Protein AF-0000000066415581 (afdb_homodimer)

Secondary structure (DSSP, 8-state):
----------S---------HHHHHHHHHHHHHHHHHHHHHHHHHS-SEEEHHHHHHHHHHHHHHS-SS--STHHHHHHHHHHGGGHHHHHHHHHHHHHH-TTEEEEGGGTEEEE-----GGG-/----------S---------HHHHHHHHHHHHHHHHHHHHHHHHHS-SEEEHHHHHHHHHHHHHHS-S---SHHHHHHHHHHHGGGHHHHHHHHHHHHHH-TTEEEEGGGTEEEE-----TT--

Foldseek 3Di:
DDDDDPVVDDDPPPPPPPCDPVNVVVVVVVLLVVLLVLQVVLCVLDPQKDFLLSSQLQSLQCVVVVDNPSDDDPSSVVSCVVCVVCVVVVCVSCVVVQVPDPQKDQPPVVRMIGGHPPPPVPPD/DDPCPVPVDDDPPPPPPPCDPVNVVVVVVVLLVVLLVLQVVLCVLDPQKDFLLSSQLQSLLCVVVVDNCSPDDPSSVVSCVVCVVCVVVVCVSCVVVQVPDPQKDQPPVVRMIGGHPPPPVPPD

Nearest PDB structures (foldseek):
  6y79-assembly1_P  TM=2.891E-01  e=3.198E+00  Yarrowia lipolytica
  5xjn-assembly1_A  TM=4.020E-01  e=8.850E+00  Corynebacterium glutamicum ATCC 13032
  6y79-assembly1_P  TM=2.725E-01  e=2.887E+00  Yarrowia lipolytica

InterPro domains:
  IPR015222 Phosphatidate cytidylyltransferase, mitochondrial [PF09139] (2-114)
  IPR015222 Phosphatidate cytidylyltransferase, mitochondrial [PTHR13619] (2-118)

Solvent-accessible surface area (backbone atoms only — not comparable to full-atom values): 14750 Å² total; per-residue (Å²): 142,84,89,79,78,76,69,86,81,76,79,85,62,74,75,72,72,78,64,48,73,65,55,49,52,54,45,52,51,33,49,52,49,28,55,51,33,39,51,53,38,33,55,69,72,44,69,59,62,48,40,53,66,56,47,49,38,42,39,48,35,40,64,72,55,65,31,89,64,68,59,79,69,66,60,50,53,54,37,48,65,55,36,66,86,34,48,69,59,51,44,67,66,41,45,67,56,44,71,67,33,88,58,40,48,62,42,71,94,74,42,35,36,33,52,60,70,82,70,70,66,71,85,110,141,79,79,81,75,74,67,87,78,73,82,82,64,75,76,72,74,80,64,48,72,65,55,48,51,53,44,52,52,34,48,52,50,31,54,50,33,39,52,54,38,32,54,69,73,44,70,59,63,49,40,52,64,56,48,49,40,41,38,46,35,40,64,72,55,66,30,90,67,74,69,65,73,67,58,54,54,53,37,48,65,56,35,67,85,35,48,69,59,52,44,68,64,42,45,68,57,44,70,66,32,88,57,41,49,62,42,72,95,75,43,35,36,33,53,59,72,82,69,70,67,70,84,111

Organism: Mus musculus (NCBI:txid10090)

Radius of gyration: 22.93 Å; Cα contacts (8 Å, |Δi|>4): 217; chains: 2; bounding box: 101×70×48 Å

Structure (mmCIF, N/CA/C/O backbone):
data_AF-0000000066415581-model_v1
#
loop_
_entity.id
_entity.type
_entity.pdbx_description
1 polymer 'Phosphatidate cytidylyltransferase, mitochondrial'
#
loop_
_atom_site.group_PDB
_atom_site.id
_atom_site.type_symbol
_atom_site.label_atom_id
_atom_site.label_alt_id
_atom_site.label_comp_id
_atom_site.label_asym_id
_atom_site.label_entity_id
_atom_site.label_seq_id
_atom_site.pdbx_PDB_ins_code
_atom_site.Cartn_x
_atom_site.Cartn_y
_atom_site.Cartn_z
_atom_site.occupancy
_atom_site.B_iso_or_equiv
_atom_site.auth_seq_id
_atom_site.auth_comp_id
_atom_site.auth_asym_id
_atom_site.auth_atom_id
_atom_site.pdbx_PDB_model_num
ATOM 1 N N . MET A 1 1 ? 47.281 31.484 -20.703 1 23.97 1 MET A N 1
ATOM 2 C CA . MET A 1 1 ? 45.906 31.672 -20.219 1 23.97 1 MET A CA 1
ATOM 3 C C . MET A 1 1 ? 45.25 30.328 -19.969 1 23.97 1 MET A C 1
ATOM 5 O O . MET A 1 1 ? 45.594 29.328 -20.609 1 23.97 1 MET A O 1
ATOM 9 N N . ASN A 1 2 ? 44.406 30.219 -18.75 1 25.81 2 ASN A N 1
ATOM 10 C CA . ASN A 1 2 ? 43.625 29.422 -17.781 1 25.81 2 ASN A CA 1
ATOM 11 C C . ASN A 1 2 ? 42.469 28.703 -18.453 1 25.81 2 ASN A C 1
ATOM 13 O O . ASN A 1 2 ? 41.688 29.312 -19.188 1 25.81 2 ASN A O 1
ATOM 17 N N . TRP A 1 3 ? 42.375 27.406 -18.234 1 25.22 3 TRP A N 1
ATOM 18 C CA . TRP A 1 3 ? 41.594 26.297 -18.75 1 25.22 3 TRP A CA 1
ATOM 19 C C . TRP A 1 3 ? 40.094 26.547 -18.547 1 25.22 3 TRP A C 1
ATOM 21 O O . TRP A 1 3 ? 39.688 27.641 -18.156 1 25.22 3 TRP A O 1
ATOM 31 N N . ASN A 1 4 ? 39.219 25.531 -17.828 1 26.86 4 ASN A N 1
ATOM 32 C CA . ASN A 1 4 ? 38.219 24.469 -17.797 1 26.86 4 ASN A CA 1
ATOM 33 C C . ASN A 1 4 ? 36.938 24.906 -17.078 1 26.86 4 ASN A C 1
ATOM 35 O O . ASN A 1 4 ? 35.969 24.141 -17.016 1 26.86 4 ASN A O 1
ATOM 39 N N . ASN A 1 5 ? 36.938 25.641 -15.945 1 30.58 5 ASN A N 1
ATOM 40 C CA . ASN A 1 5 ? 35.969 25.359 -14.883 1 30.58 5 ASN A CA 1
ATOM 41 C C . ASN A 1 5 ? 34.562 25.812 -15.25 1 30.58 5 ASN A C 1
ATOM 43 O O . ASN A 1 5 ? 34.25 27 -15.164 1 30.58 5 ASN A O 1
ATOM 47 N N . LEU A 1 6 ? 34.094 25.578 -16.344 1 30.19 6 LEU A N 1
ATOM 48 C CA . LEU A 1 6 ? 32.812 26.188 -16.625 1 30.19 6 LEU A CA 1
ATOM 49 C C . LEU A 1 6 ? 31.781 25.828 -15.562 1 30.19 6 LEU A C 1
ATOM 51 O O . LEU A 1 6 ? 31.344 24.672 -15.477 1 30.19 6 LEU A O 1
ATOM 55 N N . TYR A 1 7 ? 31.922 26.359 -14.32 1 31.05 7 TYR A N 1
ATOM 56 C CA . TYR A 1 7 ? 31 26.281 -13.195 1 31.05 7 TYR A CA 1
ATOM 57 C C . TYR A 1 7 ? 29.609 26.734 -13.594 1 31.05 7 TYR A C 1
ATOM 59 O O . TYR A 1 7 ? 29.406 27.875 -13.992 1 31.05 7 TYR A O 1
ATOM 67 N N . ILE A 1 8 ? 28.922 26.141 -14.484 1 31.7 8 ILE A N 1
ATOM 68 C CA . ILE A 1 8 ? 27.562 26.594 -14.781 1 31.7 8 ILE A CA 1
ATOM 69 C C . ILE A 1 8 ? 26.797 26.859 -13.484 1 31.7 8 ILE A C 1
ATOM 71 O O . ILE A 1 8 ? 26.672 25.953 -12.641 1 31.7 8 ILE A O 1
ATOM 75 N N . ALA A 1 9 ? 26.609 28.031 -12.914 1 28.75 9 ALA A N 1
ATOM 76 C CA . ALA A 1 9 ? 26.172 28.844 -11.781 1 28.75 9 ALA A CA 1
ATOM 77 C C . ALA A 1 9 ? 24.828 28.391 -11.25 1 28.75 9 ALA A C 1
ATOM 79 O O . ALA A 1 9 ? 24.719 27.859 -10.141 1 28.75 9 ALA A O 1
ATOM 80 N N . GLY A 1 10 ? 23.609 29.391 -11.148 1 28.83 10 GLY A N 1
ATOM 81 C CA . GLY A 1 10 ? 23 30.219 -10.117 1 28.83 10 GLY A CA 1
ATOM 82 C C . GLY A 1 10 ? 21.688 29.656 -9.609 1 28.83 10 GLY A C 1
ATOM 83 O O . GLY A 1 10 ? 21 30.312 -8.828 1 28.83 10 GLY A O 1
ATOM 84 N N . ARG A 1 11 ? 20.797 29.125 -10.492 1 32.5 11 ARG A N 1
ATOM 85 C CA . ARG A 1 11 ? 19.438 29.156 -9.977 1 32.5 11 ARG A CA 1
ATOM 86 C C . ARG A 1 11 ? 19.328 28.391 -8.664 1 32.5 11 ARG A C 1
ATOM 88 O O . ARG A 1 11 ? 20.109 27.469 -8.406 1 32.5 11 ARG A O 1
ATOM 95 N N . LEU A 1 12 ? 18.75 29.047 -7.453 1 33.56 12 LEU A N 1
ATOM 96 C CA . LEU A 1 12 ? 18.484 28.641 -6.078 1 33.56 12 LEU A CA 1
ATOM 97 C C . LEU A 1 12 ? 17.938 27.219 -6.027 1 33.56 12 LEU A C 1
ATOM 99 O O . LEU A 1 12 ? 16.844 26.953 -6.504 1 33.56 12 LEU A O 1
ATOM 103 N N . GLN A 1 13 ? 18.562 26.219 -6.441 1 35.56 13 GLN A N 1
ATOM 104 C CA . GLN A 1 13 ? 18.297 24.781 -6.398 1 35.56 13 GLN A CA 1
ATOM 105 C C . GLN A 1 13 ? 17.812 24.344 -5.016 1 35.56 13 GLN A C 1
ATOM 107 O O . GLN A 1 13 ? 18.312 24.828 -3.998 1 35.56 13 GLN A O 1
ATOM 112 N N . LYS A 1 14 ? 16.516 24.297 -4.801 1 39.75 14 LYS A N 1
ATOM 113 C CA . LYS A 1 14 ? 16.078 23.766 -3.514 1 39.75 14 LYS A CA 1
ATOM 114 C C . LYS A 1 14 ? 17.078 22.781 -2.943 1 39.75 14 LYS A C 1
ATOM 116 O O . LYS A 1 14 ? 17.656 21.969 -3.682 1 39.75 14 LYS A O 1
ATOM 121 N N . PRO A 1 15 ? 17.844 23.062 -1.855 1 37.56 15 PRO A N 1
ATOM 122 C CA . PRO A 1 15 ? 18.797 22.141 -1.231 1 37.56 15 PRO A CA 1
ATOM 123 C C . PRO A 1 15 ? 18.312 20.688 -1.257 1 37.56 15 PRO A C 1
ATOM 125 O O . PRO A 1 15 ? 17.141 20.422 -0.988 1 37.56 15 PRO A O 1
ATOM 128 N N . VAL A 1 16 ? 18.734 19.922 -2.197 1 38.94 16 VAL A N 1
ATOM 129 C CA . VAL A 1 16 ? 18.516 18.484 -2.057 1 38.94 16 VAL A CA 1
ATOM 130 C C . VAL A 1 16 ? 18.797 18.062 -0.616 1 38.94 16 VAL A C 1
ATOM 132 O O . VAL A 1 16 ? 19.859 18.359 -0.066 1 38.94 16 VAL A O 1
ATOM 135 N N . LYS A 1 17 ? 17.844 18.141 0.267 1 43.03 17 LYS A N 1
ATOM 136 C CA . LYS A 1 17 ? 18.078 17.609 1.61 1 43.03 17 LYS A CA 1
ATOM 137 C C . LYS A 1 17 ? 19.109 16.484 1.588 1 43.03 17 LYS A C 1
ATOM 139 O O . LYS A 1 17 ? 18.938 15.5 0.867 1 43.03 17 LYS A O 1
ATOM 144 N N . ILE A 1 18 ? 20.344 16.703 1.763 1 43.5 18 ILE A N 1
ATOM 145 C CA . ILE A 1 18 ? 21.328 15.68 2.074 1 43.5 18 ILE A CA 1
ATOM 146 C C . ILE A 1 18 ? 20.734 14.664 3.047 1 43.5 18 ILE A C 1
ATOM 148 O O . ILE A 1 18 ? 20.547 14.961 4.227 1 43.5 18 ILE A O 1
ATOM 152 N N . VAL A 1 19 ? 19.734 14.023 2.482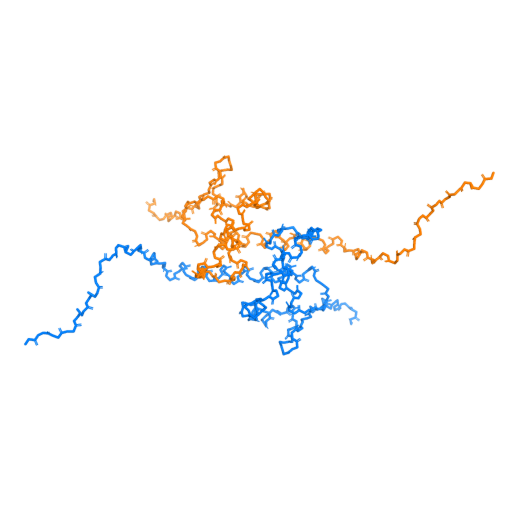 1 53.22 19 VAL A N 1
ATOM 153 C CA . VAL A 1 19 ? 19.234 12.953 3.34 1 53.22 19 VAL A CA 1
ATOM 154 C C . VAL A 1 19 ? 20.422 12.094 3.812 1 53.22 19 VAL A C 1
ATOM 156 O O . VAL A 1 19 ? 21.219 11.633 3.002 1 53.22 19 VAL A O 1
ATOM 159 N N . SER A 1 20 ? 20.781 12.195 5.047 1 64.12 20 SER A N 1
ATOM 160 C CA . SER A 1 20 ? 21.812 11.375 5.66 1 64.12 20 SER A CA 1
ATOM 161 C C . SER A 1 20 ? 21.688 9.914 5.242 1 64.12 20 SER A C 1
ATOM 163 O O . SER A 1 20 ? 20.609 9.469 4.852 1 64.12 20 SER A O 1
ATOM 165 N N . MET A 1 21 ? 22.797 9.328 4.98 1 62.47 21 MET A N 1
ATOM 166 C CA . MET A 1 21 ? 22.891 7.906 4.66 1 62.47 21 MET A CA 1
ATOM 167 C C . MET A 1 21 ? 21.906 7.094 5.5 1 62.47 21 MET A C 1
ATOM 169 O O . MET A 1 21 ? 21.281 6.16 5 1 62.47 21 MET A O 1
ATOM 173 N N . ASN A 1 22 ? 21.766 7.461 6.738 1 69.12 22 ASN A N 1
ATOM 174 C CA . ASN A 1 22 ? 20.875 6.727 7.637 1 69.12 22 ASN A CA 1
ATOM 175 C C . ASN A 1 22 ? 19.406 6.914 7.258 1 69.12 22 ASN A C 1
ATOM 177 O O . ASN A 1 22 ? 18.625 5.969 7.301 1 69.12 22 ASN A O 1
ATOM 181 N N . GLU A 1 23 ? 19.156 8.094 6.898 1 72.75 23 GLU A N 1
ATOM 182 C CA . GLU A 1 23 ? 17.781 8.375 6.496 1 72.75 23 GLU A CA 1
ATOM 183 C C . GLU A 1 23 ? 17.406 7.613 5.227 1 72.75 23 GLU A C 1
ATOM 185 O O . GLU A 1 23 ? 16.281 7.125 5.094 1 72.75 23 GLU A O 1
ATOM 190 N N . ASN A 1 24 ? 18.422 7.438 4.516 1 83.75 24 ASN A N 1
ATOM 191 C CA . ASN A 1 24 ? 18.188 6.711 3.271 1 83.75 24 ASN A CA 1
ATOM 192 C C . ASN A 1 24 ? 17.984 5.219 3.523 1 83.75 24 ASN A C 1
ATOM 194 O O . ASN A 1 24 ? 17.125 4.594 2.9 1 83.75 24 ASN A O 1
ATOM 198 N N . MET A 1 25 ? 18.734 4.758 4.516 1 88.94 25 MET A N 1
ATOM 199 C CA . MET A 1 25 ? 18.594 3.336 4.816 1 88.94 25 MET A CA 1
ATOM 200 C C . MET A 1 25 ? 17.234 3.037 5.434 1 88.94 25 MET A C 1
ATOM 202 O O . MET A 1 25 ? 16.609 2.025 5.113 1 88.94 25 MET A O 1
ATOM 206 N N . ALA A 1 26 ? 16.781 3.912 6.305 1 89.88 26 ALA A N 1
ATOM 207 C CA . ALA A 1 26 ? 15.477 3.734 6.93 1 89.88 26 ALA A CA 1
ATOM 208 C C . ALA A 1 26 ? 14.359 3.793 5.891 1 89.88 26 ALA A C 1
ATOM 210 O O . ALA A 1 26 ? 13.406 3.018 5.957 1 89.88 26 ALA A O 1
ATOM 211 N N . LEU A 1 27 ? 14.547 4.656 4.992 1 90.94 27 LEU A N 1
ATOM 212 C CA . LEU A 1 27 ? 13.539 4.793 3.945 1 90.94 27 LEU A CA 1
ATOM 213 C C . LEU A 1 27 ? 13.508 3.555 3.059 1 90.94 27 LEU A C 1
ATOM 215 O O . LEU A 1 27 ? 12.438 3.049 2.727 1 90.94 27 LEU A O 1
ATOM 219 N N . ARG A 1 28 ? 14.656 3.074 2.674 1 91.12 28 ARG A N 1
ATOM 220 C CA . ARG A 1 28 ? 14.719 1.88 1.839 1 91.12 28 ARG A CA 1
ATOM 221 C C . ARG A 1 28 ? 14.094 0.684 2.545 1 91.12 28 ARG A C 1
ATOM 223 O O . ARG A 1 28 ? 13.367 -0.098 1.926 1 91.12 28 ARG A O 1
ATOM 230 N N . ALA A 1 29 ? 14.375 0.563 3.797 1 93.5 29 ALA A N 1
ATOM 231 C CA . ALA A 1 29 ? 13.797 -0.526 4.578 1 93.5 29 ALA A CA 1
ATOM 232 C C . ALA A 1 29 ?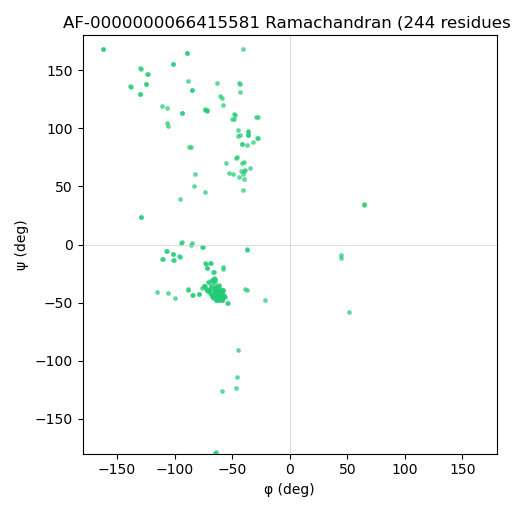 12.273 -0.397 4.656 1 93.5 29 ALA A C 1
ATOM 234 O O . ALA A 1 29 ? 11.555 -1.392 4.539 1 93.5 29 ALA A O 1
ATOM 235 N N . ALA A 1 30 ? 11.812 0.809 4.84 1 93.44 30 ALA A N 1
ATOM 236 C CA . ALA A 1 30 ? 10.375 1.048 4.922 1 93.44 30 ALA A CA 1
ATOM 237 C C . ALA A 1 30 ? 9.688 0.745 3.59 1 93.44 30 ALA A C 1
ATOM 239 O O . ALA A 1 30 ? 8.594 0.175 3.561 1 93.44 30 ALA A O 1
ATOM 240 N N . LEU A 1 31 ? 10.375 1.1 2.529 1 92.44 31 LEU A N 1
ATOM 241 C CA . LEU A 1 31 ? 9.844 0.817 1.201 1 92.44 31 LEU A CA 1
ATOM 242 C C . LEU A 1 31 ? 9.727 -0.687 0.971 1 92.44 31 LEU A C 1
ATOM 244 O O . LEU A 1 31 ? 8.688 -1.172 0.528 1 92.44 31 LEU A O 1
ATOM 248 N N . ASP A 1 32 ? 10.734 -1.401 1.269 1 92.94 32 ASP A N 1
ATOM 249 C CA . ASP A 1 32 ? 10.727 -2.854 1.127 1 92.94 32 ASP A CA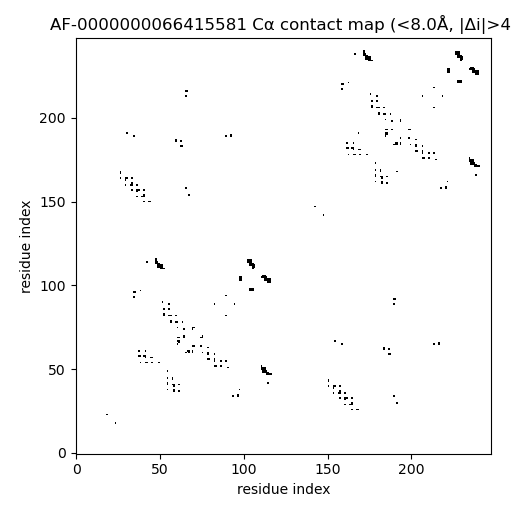 1
ATOM 250 C C . ASP A 1 32 ? 9.617 -3.482 1.97 1 92.94 32 ASP A C 1
ATOM 252 O O . ASP A 1 32 ? 8.859 -4.328 1.482 1 92.94 32 ASP A O 1
ATOM 256 N N . LYS A 1 33 ? 9.547 -3.049 3.199 1 95.12 33 LYS A N 1
ATOM 257 C CA . LYS A 1 33 ? 8.523 -3.561 4.105 1 95.12 33 LYS A CA 1
ATOM 258 C C . LYS A 1 33 ? 7.125 -3.279 3.568 1 95.12 33 LYS A C 1
ATOM 260 O O . LYS A 1 33 ? 6.234 -4.129 3.66 1 95.12 33 LYS A O 1
ATOM 265 N N . ASN A 1 34 ? 6.922 -2.109 3.062 1 93.56 34 ASN A N 1
ATOM 266 C CA . ASN A 1 34 ? 5.617 -1.74 2.518 1 93.56 34 ASN A CA 1
ATOM 267 C C . ASN A 1 34 ? 5.219 -2.648 1.357 1 93.56 34 ASN A C 1
ATOM 269 O O . ASN A 1 34 ? 4.09 -3.141 1.31 1 93.56 34 ASN A O 1
ATOM 273 N N . LEU A 1 35 ? 6.168 -2.881 0.459 1 94 35 LEU A N 1
ATOM 274 C CA . LEU A 1 35 ? 5.895 -3.752 -0.68 1 94 35 LEU A CA 1
ATOM 275 C C . LEU A 1 35 ? 5.582 -5.172 -0.218 1 94 35 LEU A C 1
ATOM 277 O O . LEU A 1 35 ? 4.656 -5.805 -0.729 1 94 35 LEU A O 1
ATOM 281 N N . ARG A 1 36 ? 6.32 -5.676 0.765 1 95.31 36 ARG A N 1
ATOM 282 C CA . ARG A 1 36 ? 6.09 -7.02 1.281 1 95.31 36 ARG A CA 1
ATOM 283 C C . ARG A 1 36 ? 4.727 -7.121 1.955 1 95.31 36 ARG A C 1
ATOM 285 O O . ARG A 1 36 ? 4.039 -8.141 1.831 1 95.31 36 ARG A O 1
ATOM 292 N N . SER A 1 37 ? 4.395 -6.066 2.672 1 94.94 37 SER A N 1
ATOM 293 C CA . SER A 1 37 ? 3.098 -6.062 3.344 1 94.94 37 SER A CA 1
ATOM 294 C C . SER A 1 37 ? 1.953 -6.098 2.338 1 94.94 37 SER A C 1
ATOM 296 O O . SER A 1 37 ? 0.962 -6.801 2.541 1 94.94 37 SER A O 1
ATOM 298 N N . ALA A 1 38 ? 2.066 -5.34 1.268 1 94.25 38 ALA A N 1
ATOM 299 C CA . ALA A 1 38 ? 1.06 -5.352 0.21 1 94.25 38 ALA A CA 1
ATOM 300 C C . ALA A 1 38 ? 0.919 -6.742 -0.401 1 94.25 38 ALA A C 1
ATOM 302 O O . ALA A 1 38 ? -0.196 -7.234 -0.592 1 94.25 38 ALA A O 1
ATOM 303 N N . VAL A 1 39 ? 2.031 -7.422 -0.679 1 95.06 39 VAL A N 1
ATOM 304 C CA . VAL A 1 39 ? 2.033 -8.758 -1.259 1 95.06 39 VAL A CA 1
ATOM 305 C C . VAL A 1 39 ? 1.354 -9.742 -0.303 1 95.06 39 VAL A C 1
ATOM 307 O O . VAL A 1 39 ? 0.485 -10.516 -0.711 1 95.06 39 VAL A O 1
ATOM 310 N N . THR A 1 40 ? 1.747 -9.648 0.953 1 95.62 40 THR A N 1
ATOM 311 C CA . THR A 1 40 ? 1.187 -10.547 1.957 1 95.62 40 THR A CA 1
ATOM 312 C C . THR A 1 40 ? -0.331 -10.391 2.031 1 95.62 40 THR A C 1
ATOM 314 O O . THR A 1 40 ? -1.06 -11.391 2.025 1 95.62 40 THR A O 1
ATOM 317 N N . THR A 1 41 ? -0.811 -9.203 2.1 1 94.19 41 THR A N 1
ATOM 318 C CA . THR A 1 41 ? -2.24 -8.938 2.201 1 94.19 41 THR A CA 1
ATOM 319 C C . THR A 1 41 ? -2.973 -9.422 0.954 1 94.19 41 THR A C 1
ATOM 321 O O . THR A 1 41 ? -4.012 -10.078 1.054 1 94.19 41 THR A O 1
ATOM 324 N N . ALA A 1 42 ? -2.416 -9.133 -0.212 1 93.81 42 ALA A N 1
ATOM 325 C CA . ALA A 1 42 ? -3.039 -9.562 -1.462 1 93.81 42 ALA A CA 1
ATOM 326 C C . ALA A 1 42 ? -3.141 -11.078 -1.529 1 93.81 42 ALA A C 1
ATOM 328 O O . ALA A 1 42 ? -4.164 -11.625 -1.957 1 93.81 42 ALA A O 1
ATOM 329 N N . CYS A 1 43 ? -2.094 -11.773 -1.064 1 94.19 43 CYS A N 1
ATOM 330 C CA . CYS A 1 43 ? -2.068 -13.234 -1.106 1 94.19 43 CYS A CA 1
ATOM 331 C C . CY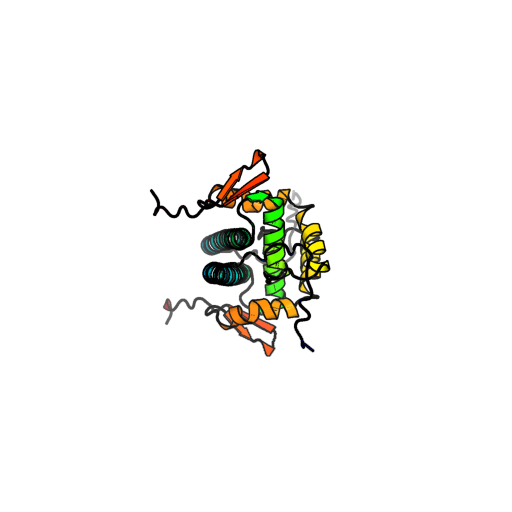S A 1 43 ? -3.156 -13.82 -0.218 1 94.19 43 CYS A C 1
ATOM 333 O O . CYS A 1 43 ? -3.703 -14.883 -0.52 1 94.19 43 CYS A O 1
ATOM 335 N N . LEU A 1 44 ? -3.512 -13.133 0.837 1 91.81 44 LEU A N 1
ATOM 336 C CA . LEU A 1 44 ? -4.562 -13.609 1.728 1 91.81 44 LEU A CA 1
ATOM 337 C C . LEU A 1 44 ? -5.938 -13.453 1.081 1 91.81 44 LEU A C 1
ATOM 339 O O . LEU A 1 44 ? -6.898 -14.109 1.488 1 91.81 44 LEU A O 1
ATOM 343 N N . MET A 1 45 ? -6.008 -12.672 0.066 1 90.5 45 MET A N 1
ATOM 344 C CA . MET A 1 45 ? -7.293 -12.391 -0.568 1 90.5 45 MET A CA 1
ATOM 345 C C . MET A 1 45 ? -7.461 -13.211 -1.841 1 90.5 45 MET A C 1
ATOM 347 O O . MET A 1 45 ? -8.555 -13.281 -2.398 1 90.5 45 MET A O 1
ATOM 351 N N . LEU A 1 46 ? -6.453 -13.742 -2.248 1 92.5 46 LEU A N 1
ATOM 352 C CA . LEU A 1 46 ? -6.449 -14.469 -3.512 1 92.5 46 LEU A CA 1
ATOM 353 C C . LEU A 1 46 ? -6.531 -15.977 -3.27 1 92.5 46 LEU A C 1
ATOM 355 O O . LEU A 1 46 ? -6.207 -16.453 -2.18 1 92.5 46 LEU A O 1
ATOM 359 N N . PRO A 1 47 ? -7.035 -16.734 -4.266 1 93.62 47 PRO A N 1
ATOM 360 C CA . PRO A 1 47 ? -7.004 -18.188 -4.109 1 93.62 47 PRO A CA 1
ATOM 361 C C . PRO A 1 47 ? -5.586 -18.734 -4.055 1 93.62 47 PRO A C 1
ATOM 363 O O . PRO A 1 47 ? -4.617 -17.969 -4.035 1 93.62 47 PRO A O 1
ATOM 366 N N . GLU A 1 48 ? -5.418 -19.984 -3.951 1 94.62 48 GLU A N 1
ATOM 367 C CA . GLU A 1 48 ? -4.121 -20.625 -3.756 1 94.62 48 GLU A CA 1
ATOM 368 C C . GLU A 1 48 ? -3.229 -20.453 -4.98 1 94.62 48 GLU A C 1
ATOM 370 O O . GLU A 1 48 ? -2 -20.484 -4.871 1 94.62 48 GLU A O 1
ATOM 375 N N . SER A 1 49 ? -3.84 -20.406 -6.168 1 95.69 49 SER A N 1
ATOM 376 C CA . SER A 1 49 ? -3.121 -20.172 -7.414 1 95.69 49 SER A CA 1
ATOM 377 C C . SER A 1 49 ? -3.709 -18.984 -8.18 1 95.69 49 SER A C 1
ATOM 379 O O . SER A 1 49 ? -4.93 -18.859 -8.273 1 95.69 49 SER A O 1
ATOM 381 N N . PHE A 1 50 ? -2.812 -18.156 -8.727 1 97.06 50 PHE A N 1
ATOM 382 C CA . PHE A 1 50 ? -3.252 -16.953 -9.406 1 97.06 50 PHE A CA 1
ATOM 383 C C . PHE A 1 50 ? -2.152 -16.406 -10.312 1 97.06 50 PHE A C 1
ATOM 385 O O . PHE A 1 50 ? -0.997 -16.812 -10.211 1 97.06 50 PHE A O 1
ATOM 392 N N . SER A 1 51 ? -2.49 -15.461 -11.156 1 97.19 51 SER A N 1
ATOM 393 C CA . SER A 1 51 ? -1.515 -14.852 -12.055 1 97.19 51 SER A CA 1
ATOM 394 C C . SER A 1 51 ? -0.842 -13.641 -11.406 1 97.19 51 SER A C 1
ATOM 396 O O . SER A 1 51 ? -1.351 -13.094 -10.422 1 97.19 51 SER A O 1
ATOM 398 N N . GLU A 1 52 ? 0.243 -13.227 -11.992 1 95.88 52 GLU A N 1
ATOM 399 C CA . GLU A 1 52 ? 0.862 -11.977 -11.562 1 95.88 52 GLU A CA 1
ATOM 400 C C . GLU A 1 52 ? -0.097 -10.805 -11.727 1 95.88 52 GLU A C 1
ATOM 402 O O . GLU A 1 52 ? -0.13 -9.898 -10.891 1 95.88 52 GLU A O 1
ATOM 407 N N . GLU A 1 53 ? -0.816 -10.859 -12.828 1 94.06 53 GLU A N 1
ATOM 408 C CA . GLU A 1 53 ? -1.783 -9.789 -13.055 1 94.06 53 GLU A CA 1
ATOM 409 C C . GLU A 1 53 ? -2.83 -9.75 -11.945 1 94.06 53 GLU A C 1
ATOM 411 O O . GLU A 1 53 ? -3.186 -8.672 -11.469 1 94.06 53 GLU A O 1
ATOM 416 N N . ASP A 1 54 ? -3.307 -10.867 -11.555 1 94.81 54 ASP A N 1
ATOM 417 C CA . ASP A 1 54 ? -4.25 -10.938 -10.445 1 94.81 54 ASP A CA 1
ATOM 418 C C . ASP A 1 54 ? -3.658 -10.312 -9.18 1 94.81 54 ASP A C 1
ATOM 420 O O . ASP A 1 54 ? -4.34 -9.57 -8.469 1 94.81 54 ASP A O 1
ATOM 424 N N . LEU A 1 55 ? -2.441 -10.656 -8.953 1 95.19 55 LEU A N 1
ATOM 425 C CA . LEU A 1 55 ? -1.769 -10.109 -7.777 1 95.19 55 LEU A CA 1
ATOM 426 C C . LEU A 1 55 ? -1.704 -8.586 -7.848 1 95.19 55 LEU A C 1
ATOM 428 O O . LEU A 1 55 ? -2.061 -7.902 -6.887 1 95.19 55 LEU A O 1
ATOM 432 N N . PHE A 1 56 ? -1.331 -8.078 -8.977 1 92.19 56 PHE A N 1
ATOM 433 C CA . PHE A 1 56 ? -1.147 -6.641 -9.133 1 92.19 56 PHE A CA 1
ATOM 434 C C . PHE A 1 56 ? -2.484 -5.91 -9.055 1 92.19 56 PHE A C 1
ATOM 436 O O . PHE A 1 56 ? -2.562 -4.805 -8.516 1 92.19 56 PHE A O 1
ATOM 443 N N . ILE A 1 57 ? -3.473 -6.52 -9.562 1 90.06 57 ILE A N 1
ATOM 444 C CA . ILE A 1 57 ? -4.812 -5.949 -9.469 1 90.06 57 ILE A CA 1
ATOM 445 C C . ILE A 1 57 ? -5.234 -5.867 -8 1 90.06 57 ILE A C 1
ATOM 447 O O . ILE A 1 57 ? -5.785 -4.855 -7.559 1 90.06 57 ILE A O 1
ATOM 451 N N . GLU A 1 58 ? -4.98 -6.941 -7.301 1 90.75 58 GLU A N 1
ATOM 452 C CA . GLU A 1 58 ? -5.355 -6.953 -5.891 1 90.75 58 GLU A CA 1
ATOM 453 C C . GLU A 1 58 ? -4.574 -5.906 -5.105 1 90.75 58 GLU A C 1
ATOM 455 O O . GLU A 1 58 ? -5.145 -5.191 -4.277 1 90.75 58 GLU A O 1
ATOM 460 N N . ILE A 1 59 ? -3.311 -5.824 -5.352 1 90.81 59 ILE A N 1
ATOM 461 C CA . ILE A 1 59 ? -2.475 -4.848 -4.66 1 90.81 59 ILE A CA 1
ATOM 462 C C . ILE A 1 59 ? -2.959 -3.436 -4.98 1 90.81 59 ILE A C 1
ATOM 464 O O . ILE A 1 59 ? -3.125 -2.609 -4.078 1 90.81 59 ILE A O 1
ATOM 468 N N . ALA A 1 60 ? -3.17 -3.209 -6.238 1 86.06 60 ALA A N 1
ATOM 469 C CA . ALA A 1 60 ? -3.672 -1.896 -6.633 1 86.06 60 ALA A CA 1
ATOM 470 C C . ALA A 1 60 ? -5.047 -1.629 -6.031 1 86.06 60 ALA A C 1
ATOM 472 O O . ALA A 1 60 ? -5.352 -0.5 -5.637 1 86.06 60 ALA A O 1
ATOM 473 N N . GLY A 1 61 ? -5.836 -2.652 -5.98 1 84.94 61 GLY A N 1
ATOM 474 C CA . GLY A 1 61 ? -7.145 -2.525 -5.367 1 84.94 61 GLY A CA 1
ATOM 475 C C . GLY A 1 61 ? -7.082 -2.143 -3.902 1 84.94 61 GLY A C 1
ATOM 476 O O . GLY A 1 61 ? -7.887 -1.335 -3.43 1 84.94 61 GLY A O 1
ATOM 477 N N . LEU A 1 62 ? -6.211 -2.734 -3.178 1 84.12 62 LEU A N 1
ATOM 478 C CA . LEU A 1 62 ? -5.992 -2.406 -1.773 1 84.12 62 LEU A CA 1
ATOM 479 C C . LEU A 1 62 ? -5.633 -0.934 -1.608 1 84.12 62 LEU A C 1
ATOM 481 O O . LEU A 1 62 ? -6.055 -0.29 -0.645 1 84.12 62 LEU A O 1
ATOM 485 N N . SER A 1 63 ? -4.879 -0.458 -2.48 1 77 63 SER A N 1
ATOM 486 C CA . SER A 1 63 ? -4.398 0.917 -2.424 1 77 63 SER A CA 1
ATOM 487 C C . SER A 1 63 ? -5.508 1.908 -2.754 1 77 63 SER A C 1
ATOM 489 O O . SER A 1 63 ? -5.582 2.984 -2.158 1 77 63 SER A O 1
ATOM 491 N N . TYR A 1 64 ? -6.254 1.536 -3.635 1 68 64 TYR A N 1
ATOM 492 C CA . TYR A 1 64 ? -7.305 2.424 -4.117 1 68 64 TYR A CA 1
ATOM 493 C C . TYR A 1 64 ? -8.492 2.43 -3.166 1 68 64 TYR A C 1
ATOM 495 O O . TYR A 1 64 ? -9.078 3.48 -2.898 1 68 64 TYR A O 1
ATOM 503 N N . SER A 1 65 ? -8.812 1.307 -2.729 1 66.94 65 SER A N 1
ATOM 504 C CA . SER A 1 65 ? -10.055 1.229 -1.974 1 66.94 65 SER A CA 1
ATOM 505 C C . SER A 1 65 ? -9.789 1.052 -0.482 1 66.94 65 SER A C 1
ATOM 507 O O . SER A 1 65 ? -10.656 1.339 0.347 1 66.94 65 SER A O 1
ATOM 509 N N . GLY A 1 66 ? -8.539 0.882 -0.15 1 60.69 66 GLY A N 1
ATOM 510 C CA . GLY A 1 66 ? -8.25 0.571 1.241 1 60.69 66 GLY A CA 1
ATOM 511 C C . GLY A 1 66 ? -9.188 -0.47 1.826 1 60.69 66 GLY A C 1
ATOM 512 O O . GLY A 1 66 ? -9.234 -0.657 3.045 1 60.69 66 GLY A O 1
ATOM 513 N N . ASP A 1 67 ? -10.227 -0.724 1.059 1 59.34 67 ASP A N 1
ATOM 514 C CA . ASP A 1 67 ? -11.273 -1.654 1.487 1 59.34 67 ASP A CA 1
ATOM 515 C C . ASP A 1 67 ? -11.188 -2.967 0.712 1 59.34 67 ASP A C 1
ATOM 517 O O . ASP A 1 67 ? -11.023 -2.963 -0.509 1 59.34 67 ASP A O 1
ATOM 521 N N . PHE A 1 68 ? -10.93 -4.004 1.558 1 55.84 68 PHE A N 1
ATOM 522 C CA . PHE A 1 68 ? -10.805 -5.312 0.928 1 55.84 68 PHE A CA 1
ATOM 523 C C . PHE A 1 68 ? -12.07 -5.664 0.152 1 55.84 68 PHE A C 1
ATOM 525 O O . PHE A 1 68 ? -12.07 -6.598 -0.65 1 55.84 68 PHE A O 1
ATOM 532 N N . ARG A 1 69 ? -13.133 -4.863 0.61 1 54.47 69 ARG A N 1
ATOM 533 C CA . ARG A 1 69 ? -14.359 -5.18 -0.117 1 54.47 69 ARG A CA 1
ATOM 534 C C . ARG A 1 69 ? -14.406 -4.453 -1.456 1 54.47 69 ARG A C 1
ATOM 536 O O . ARG A 1 69 ? -14.586 -3.234 -1.502 1 54.47 69 ARG A O 1
ATOM 543 N N . MET A 1 70 ? -13.367 -4.812 -2.27 1 53.56 70 MET A N 1
ATOM 544 C CA . MET A 1 70 ? -13.359 -4.16 -3.576 1 53.56 70 MET A CA 1
ATOM 545 C C . MET A 1 70 ? -14.773 -3.869 -4.055 1 53.56 70 MET A C 1
ATOM 547 O O . MET A 1 70 ? -15.625 -4.762 -4.074 1 53.56 70 MET A O 1
ATOM 551 N N . VAL A 1 71 ? -15.156 -2.717 -3.631 1 51.38 71 VAL A N 1
ATOM 552 C CA . VAL A 1 71 ? -16.5 -2.285 -4 1 51.38 71 VAL A CA 1
ATOM 553 C C . VAL A 1 71 ? -16.781 -2.658 -5.453 1 51.38 71 VAL A C 1
ATOM 555 O O . VAL A 1 71 ? -15.852 -2.883 -6.234 1 51.38 71 VAL A O 1
ATOM 558 N N . ILE A 1 72 ? -18.125 -2.535 -5.863 1 54.03 72 ILE A N 1
ATOM 559 C CA . ILE A 1 72 ? -18.922 -2.842 -7.047 1 54.03 72 ILE A CA 1
ATOM 560 C C . ILE A 1 72 ? -18.422 -2.018 -8.234 1 54.03 72 ILE A C 1
ATOM 562 O O . ILE A 1 72 ? -18.234 -0.803 -8.117 1 54.03 72 ILE A O 1
ATOM 566 N N . GLY A 1 73 ? -18.297 -2.387 -9.336 1 65.06 73 GLY A N 1
ATOM 567 C CA . GLY A 1 73 ? -18.234 -2.215 -10.781 1 65.06 73 GLY A CA 1
ATOM 568 C C . GLY A 1 73 ? -17.266 -1.133 -11.219 1 65.06 73 GLY A C 1
ATOM 569 O O . GLY A 1 73 ? -16.266 -1.418 -11.875 1 65.06 73 GLY A O 1
ATOM 570 N N . GLU A 1 74 ? -17.391 0.092 -10.812 1 70.62 74 GLU A N 1
ATOM 571 C CA . GLU A 1 74 ? -16.609 1.208 -11.344 1 70.62 74 GLU A CA 1
ATOM 572 C C . GLU A 1 74 ? -15.18 1.197 -10.789 1 70.62 74 GLU A C 1
ATOM 574 O O . GLU A 1 74 ? -14.227 1.418 -11.531 1 70.62 74 GLU A O 1
ATOM 579 N N . GLU A 1 75 ? -14.93 0.852 -9.57 1 72.81 75 GLU A N 1
ATOM 580 C CA . GLU A 1 75 ? -13.602 0.831 -8.953 1 72.81 75 GLU A CA 1
ATOM 581 C C . GLU A 1 75 ? -12.75 -0.299 -9.523 1 72.81 75 GLU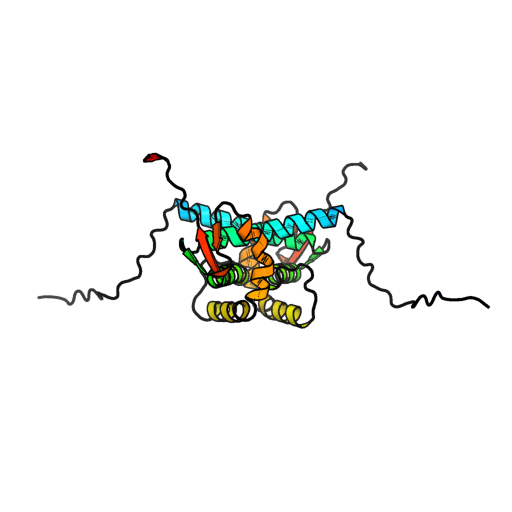 A C 1
ATOM 583 O O . GLU A 1 75 ? -11.547 -0.125 -9.742 1 72.81 75 GLU A O 1
ATOM 588 N N . LYS A 1 76 ? -13.398 -1.265 -9.844 1 78.94 76 LYS A N 1
ATOM 589 C CA . LYS A 1 76 ? -12.664 -2.389 -10.43 1 78.94 76 LYS A CA 1
ATOM 590 C C . LYS A 1 76 ? -12.125 -2.039 -11.812 1 78.94 76 LYS A C 1
ATOM 592 O O . LYS A 1 76 ? -10.984 -2.363 -12.141 1 78.94 76 LYS A O 1
ATOM 597 N N . SER A 1 77 ? -12.93 -1.383 -12.578 1 82.44 77 SER A N 1
ATOM 598 C CA . SER A 1 77 ? -12.5 -0.982 -13.914 1 82.44 77 SER A CA 1
ATOM 599 C C . SER A 1 77 ? -11.336 0.002 -13.852 1 82.44 77 SER A C 1
ATOM 601 O O . SER A 1 77 ? -10.43 -0.05 -14.68 1 82.44 77 SER A O 1
ATOM 603 N N . LYS A 1 78 ? -11.414 0.837 -12.875 1 77.69 78 LYS A N 1
ATOM 604 C CA . LYS A 1 78 ? -10.336 1.804 -12.711 1 77.69 78 LYS A CA 1
ATOM 605 C C . LYS A 1 78 ? -9.016 1.105 -12.375 1 77.69 78 LYS A C 1
ATOM 607 O O . LYS A 1 78 ? -7.977 1.427 -12.953 1 77.69 78 LYS A O 1
ATOM 612 N N . VAL A 1 79 ? -9.141 0.161 -11.578 1 83.25 79 VAL A N 1
ATOM 613 C CA . VAL A 1 79 ? -7.957 -0.58 -11.148 1 83.25 79 VAL A CA 1
ATOM 614 C C . VAL A 1 79 ? -7.379 -1.36 -12.328 1 83.25 79 VAL A C 1
ATOM 616 O O . VAL A 1 79 ? -6.164 -1.347 -12.555 1 83.25 79 VAL A O 1
ATOM 619 N N . LEU A 1 80 ? -8.211 -1.951 -13.062 1 87.12 80 LEU A N 1
ATOM 620 C CA . LEU A 1 80 ? -7.777 -2.709 -14.227 1 87.12 80 LEU A CA 1
ATOM 621 C C . LEU A 1 80 ? -7.078 -1.803 -15.234 1 87.12 80 LEU A C 1
ATOM 623 O O . LEU A 1 80 ? -6.07 -2.189 -15.828 1 87.12 80 LEU A O 1
ATOM 627 N N . ASN A 1 81 ? -7.527 -0.613 -15.359 1 83.56 81 ASN A N 1
ATOM 628 C CA . ASN A 1 81 ? -6.973 0.337 -16.312 1 83.56 81 ASN A CA 1
ATOM 629 C C . ASN A 1 81 ? -5.594 0.826 -15.883 1 83.56 81 ASN A C 1
ATOM 631 O O . ASN A 1 81 ? -4.797 1.273 -16.703 1 83.56 81 ASN A O 1
ATOM 635 N N . ILE A 1 82 ? -5.328 0.686 -14.672 1 79.62 82 ILE A N 1
ATOM 636 C CA . ILE A 1 82 ? -4.027 1.097 -14.148 1 79.62 82 ILE A CA 1
ATOM 637 C C . ILE A 1 82 ? -3.035 -0.057 -14.273 1 79.62 82 ILE A C 1
ATOM 639 O O . ILE A 1 82 ? -1.893 0.143 -14.695 1 79.62 82 ILE A O 1
ATOM 643 N N . VAL A 1 83 ? -3.52 -1.198 -14.039 1 87.5 83 VAL A N 1
ATOM 644 C CA . VAL A 1 83 ? -2.609 -2.33 -13.883 1 87.5 83 VAL A CA 1
ATOM 645 C C . VAL A 1 83 ? -2.264 -2.906 -15.258 1 87.5 83 VAL A C 1
ATOM 647 O O . VAL A 1 83 ? -1.095 -3.166 -15.547 1 87.5 83 VAL A O 1
ATOM 650 N N . LYS A 1 84 ? -3.213 -3.029 -16.047 1 90.75 84 LYS A N 1
ATOM 651 C CA . LYS A 1 84 ? -3.02 -3.764 -17.297 1 90.75 84 LYS A CA 1
ATOM 652 C C . LYS A 1 84 ? -1.926 -3.123 -18.141 1 90.75 84 LYS A C 1
ATOM 654 O O . LYS A 1 84 ? -1.009 -3.807 -18.594 1 90.75 84 LYS A O 1
ATOM 659 N N . PRO A 1 85 ? -1.929 -1.794 -18.328 1 86.75 85 PRO A N 1
ATOM 660 C CA . PRO A 1 85 ? -0.864 -1.206 -19.156 1 86.75 85 PRO A CA 1
ATOM 661 C C . PRO A 1 85 ? 0.47 -1.128 -18.406 1 86.75 85 PRO A C 1
ATOM 663 O O . PRO A 1 85 ? 1.502 -0.837 -19.016 1 86.75 85 PRO A O 1
ATOM 666 N N . ASN A 1 86 ? 0.538 -1.522 -17.156 1 85.56 86 ASN A N 1
ATOM 667 C CA . ASN A 1 86 ? 1.737 -1.3 -16.359 1 85.56 86 ASN A CA 1
ATOM 668 C C . ASN A 1 86 ? 2.211 -2.586 -15.68 1 85.56 86 ASN A C 1
ATOM 670 O O . ASN A 1 86 ? 2.889 -2.543 -14.656 1 85.56 86 ASN A O 1
ATOM 674 N N . VAL A 1 87 ? 1.865 -3.697 -16.203 1 90.12 87 VAL A N 1
ATOM 675 C CA . VAL A 1 87 ? 2.227 -4.98 -15.609 1 90.12 87 VAL A CA 1
ATOM 676 C C . VAL A 1 87 ? 3.746 -5.098 -15.516 1 90.12 87 VAL A C 1
ATOM 678 O O . VAL A 1 87 ? 4.273 -5.621 -14.531 1 90.12 87 VAL A O 1
ATOM 681 N N . GLY A 1 88 ? 4.445 -4.648 -16.562 1 89 88 GLY A N 1
ATOM 682 C CA . GLY A 1 88 ? 5.898 -4.672 -16.516 1 89 88 GLY A CA 1
ATOM 683 C C . GLY A 1 88 ? 6.477 -3.906 -15.344 1 89 88 GLY A C 1
ATOM 684 O O . GLY A 1 88 ? 7.422 -4.363 -14.695 1 89 88 GLY A O 1
ATOM 685 N N . HIS A 1 89 ? 5.918 -2.785 -15.156 1 86.06 89 HIS A N 1
ATOM 686 C CA . HIS A 1 89 ? 6.371 -1.972 -14.031 1 86.06 89 HIS A CA 1
ATOM 687 C C . HIS A 1 89 ? 6.117 -2.678 -12.703 1 86.06 89 HIS A C 1
ATOM 689 O O . HIS A 1 89 ? 7 -2.723 -11.844 1 86.06 89 HIS A O 1
ATOM 695 N N . PHE A 1 90 ? 4.973 -3.234 -12.555 1 90.5 90 PHE A N 1
ATOM 696 C CA . PHE A 1 90 ? 4.66 -3.975 -11.336 1 90.5 90 PHE A CA 1
ATOM 697 C C . PHE A 1 90 ? 5.613 -5.145 -11.148 1 90.5 90 PHE A C 1
ATOM 699 O O . PHE A 1 90 ? 6.062 -5.418 -10.031 1 90.5 90 PHE A O 1
ATOM 706 N N . ARG A 1 91 ? 5.93 -5.848 -12.18 1 91.75 91 ARG A N 1
ATOM 707 C CA . ARG A 1 91 ? 6.863 -6.965 -12.102 1 91.75 91 ARG A CA 1
ATOM 708 C C . ARG A 1 91 ? 8.219 -6.512 -11.57 1 91.75 91 ARG A C 1
ATOM 710 O O . ARG A 1 91 ? 8.812 -7.168 -10.711 1 91.75 91 ARG A O 1
ATOM 717 N N . GLU A 1 92 ? 8.664 -5.402 -12.055 1 89.62 92 GLU A N 1
ATOM 718 C CA . GLU A 1 92 ? 9.953 -4.883 -11.609 1 89.62 92 GLU A CA 1
ATOM 719 C C . GLU A 1 92 ? 9.93 -4.543 -10.125 1 89.62 92 GLU A C 1
ATOM 721 O O . GLU A 1 92 ? 10.914 -4.754 -9.414 1 89.62 92 GLU A O 1
ATOM 726 N N . LEU A 1 93 ? 8.875 -4.055 -9.695 1 89.12 93 LEU A N 1
ATOM 727 C CA . LEU A 1 93 ? 8.75 -3.621 -8.305 1 89.12 93 LEU A CA 1
ATOM 728 C C . LEU A 1 93 ? 8.703 -4.82 -7.363 1 89.12 93 LEU A C 1
ATOM 730 O O . LEU A 1 93 ? 9.305 -4.793 -6.289 1 89.12 93 LEU A O 1
ATOM 734 N N . TYR A 1 94 ? 7.992 -5.875 -7.832 1 93.62 94 TYR A N 1
ATOM 735 C CA . TYR A 1 94 ? 7.637 -6.887 -6.844 1 93.62 94 TYR A CA 1
ATOM 736 C C . TYR A 1 94 ? 8.406 -8.18 -7.09 1 93.62 94 TYR A C 1
ATOM 738 O O . TYR A 1 94 ? 8.398 -9.086 -6.25 1 93.62 94 TYR A O 1
ATOM 746 N N . GLU A 1 95 ? 9.031 -8.312 -8.188 1 93.25 95 GLU A N 1
ATOM 747 C CA . GLU A 1 95 ? 9.656 -9.57 -8.578 1 93.25 95 GLU A CA 1
ATOM 748 C C . GLU A 1 95 ? 10.617 -10.07 -7.5 1 93.25 95 GLU A C 1
ATOM 750 O O . GLU A 1 95 ? 10.555 -11.234 -7.098 1 93.25 95 GLU A O 1
ATOM 755 N N . SER A 1 96 ? 11.5 -9.203 -7.055 1 94.94 96 SER A N 1
ATOM 756 C CA . SER A 1 96 ? 12.492 -9.625 -6.07 1 94.94 96 SER A CA 1
ATOM 757 C C . SER A 1 96 ? 11.828 -10.062 -4.77 1 94.94 96 SER A C 1
ATOM 759 O O . SER A 1 96 ? 12.289 -11 -4.117 1 94.94 96 SER A O 1
ATOM 761 N N . ILE A 1 97 ? 10.828 -9.438 -4.391 1 95 97 ILE A N 1
ATOM 762 C CA . ILE A 1 97 ? 10.086 -9.75 -3.174 1 95 97 ILE A CA 1
ATOM 763 C C . ILE A 1 97 ? 9.406 -11.109 -3.324 1 95 97 ILE A C 1
ATOM 765 O O . ILE A 1 97 ? 9.453 -11.938 -2.41 1 95 97 ILE A O 1
ATOM 769 N N . LEU A 1 98 ? 8.781 -11.336 -4.445 1 96.75 98 LEU A N 1
ATOM 770 C CA . LEU A 1 98 ? 8.062 -12.578 -4.703 1 96.75 98 LEU A CA 1
ATOM 771 C C . LEU A 1 98 ? 9.031 -13.758 -4.75 1 96.75 98 LEU A C 1
ATOM 773 O O . LEU A 1 98 ? 8.711 -14.852 -4.273 1 96.75 98 LEU A O 1
ATOM 777 N N . GLN A 1 99 ? 10.18 -13.516 -5.293 1 96.19 99 GLN A N 1
ATOM 778 C CA . GLN A 1 99 ? 11.188 -14.57 -5.387 1 96.19 99 GLN A CA 1
ATOM 779 C C . GLN A 1 99 ? 11.711 -14.961 -4.008 1 96.19 99 GLN A C 1
ATOM 781 O O . GLN A 1 99 ? 12.086 -16.109 -3.783 1 96.19 99 GLN A O 1
ATOM 786 N N . LYS A 1 100 ? 11.727 -14.047 -3.125 1 96.12 100 LYS A N 1
ATOM 787 C CA . LYS A 1 100 ? 12.32 -14.273 -1.81 1 96.12 100 LYS A CA 1
ATOM 788 C C . LYS A 1 100 ? 11.258 -14.672 -0.791 1 96.12 100 LYS A C 1
ATOM 790 O O . LYS A 1 100 ? 11.586 -15.055 0.337 1 96.12 100 LYS A O 1
ATOM 795 N N . ASP A 1 101 ? 10.062 -14.578 -1.093 1 95.88 101 ASP A N 1
ATOM 796 C CA . ASP A 1 101 ? 8.984 -14.891 -0.156 1 95.88 101 ASP A CA 1
ATOM 797 C C . ASP A 1 101 ? 8.852 -16.391 0.043 1 95.88 101 ASP A C 1
ATOM 799 O O . ASP A 1 101 ? 8.492 -17.125 -0.888 1 95.88 101 ASP A O 1
ATOM 803 N N . PRO A 1 102 ? 9.094 -16.797 1.219 1 94.69 102 PRO A N 1
ATOM 804 C CA . PRO A 1 102 ? 9.086 -18.234 1.453 1 94.69 102 PRO A CA 1
ATOM 805 C C . PRO A 1 102 ? 7.695 -18.859 1.331 1 94.69 102 PRO A C 1
ATOM 807 O O . PRO A 1 102 ? 7.562 -20.078 1.181 1 94.69 102 PRO A O 1
ATOM 810 N N . GLN A 1 103 ? 6.641 -18.078 1.35 1 94.69 103 GLN A N 1
ATOM 811 C CA . GLN A 1 103 ? 5.273 -18.594 1.303 1 94.69 103 GLN A CA 1
ATOM 812 C C . GLN A 1 103 ? 4.746 -18.625 -0.129 1 94.69 103 GLN A C 1
ATOM 814 O O . GLN A 1 103 ? 3.629 -19.078 -0.374 1 94.69 103 GLN A O 1
ATOM 819 N N . VAL A 1 104 ? 5.535 -18.25 -1.067 1 96.94 104 VAL A N 1
ATOM 820 C CA . VAL A 1 104 ? 5.051 -18.109 -2.436 1 96.94 104 VAL A CA 1
ATOM 821 C C . VAL A 1 104 ? 5.98 -18.844 -3.395 1 96.94 104 VAL A C 1
ATOM 823 O O . VAL A 1 104 ? 7.203 -18.75 -3.281 1 96.94 104 VAL A O 1
ATOM 826 N N . VAL A 1 105 ? 5.395 -19.641 -4.195 1 97.25 105 VAL A N 1
ATOM 827 C CA . VAL A 1 105 ? 6.102 -20.188 -5.352 1 97.25 105 VAL A CA 1
ATOM 828 C C . VAL A 1 105 ? 5.836 -19.297 -6.574 1 97.25 105 VAL A C 1
ATOM 830 O O . VAL A 1 105 ? 4.715 -19.25 -7.082 1 97.25 105 VAL A O 1
ATOM 833 N N . TYR A 1 106 ? 6.82 -18.656 -7.051 1 97.12 106 TYR A N 1
ATOM 834 C CA . TYR A 1 106 ? 6.707 -17.734 -8.172 1 97.12 106 TYR A CA 1
ATOM 835 C C . TYR A 1 106 ? 7.305 -18.344 -9.438 1 97.12 106 TYR A C 1
ATOM 837 O O . TYR A 1 106 ? 8.523 -18.484 -9.547 1 97.12 106 TYR A O 1
ATOM 845 N N . LYS A 1 107 ? 6.516 -18.75 -10.273 1 96.44 107 LYS A N 1
ATOM 846 C CA . LYS A 1 107 ? 6.945 -19.219 -11.594 1 96.44 107 LYS A CA 1
ATOM 847 C C . LYS A 1 107 ? 7.031 -18.047 -12.578 1 96.44 107 LYS A C 1
ATOM 849 O O . LYS A 1 107 ? 6.117 -17.844 -13.383 1 96.44 107 LYS A O 1
ATOM 854 N N . MET A 1 108 ? 8.094 -17.359 -12.594 1 92.12 108 MET A N 1
ATOM 855 C CA . MET A 1 108 ? 8.297 -16.078 -13.273 1 92.12 108 MET A CA 1
ATOM 856 C C . MET A 1 108 ? 8.047 -16.219 -14.773 1 92.12 108 MET A C 1
ATOM 858 O O . MET A 1 108 ? 7.422 -15.359 -15.391 1 92.12 108 MET A O 1
ATOM 862 N N . HIS A 1 109 ? 8.57 -17.25 -15.422 1 92.94 109 HIS A N 1
ATOM 863 C CA . HIS A 1 109 ? 8.477 -17.406 -16.875 1 92.94 109 HIS A CA 1
ATOM 864 C C . HIS A 1 109 ? 7.031 -17.625 -17.312 1 92.94 109 HIS A C 1
ATOM 866 O O . HIS A 1 109 ? 6.652 -17.25 -18.422 1 92.94 109 HIS A O 1
ATOM 872 N N . GLN A 1 110 ? 6.152 -18.141 -16.375 1 94.88 110 GLN A N 1
ATOM 873 C CA . GLN A 1 110 ? 4.754 -18.406 -16.703 1 94.88 110 GLN A CA 1
ATOM 874 C C . GLN A 1 110 ? 3.846 -17.297 -16.172 1 94.88 110 GLN A C 1
ATOM 876 O O . GLN A 1 110 ? 2.648 -17.281 -16.469 1 94.88 110 GLN A O 1
ATOM 881 N N . GLY A 1 111 ? 4.383 -16.391 -15.391 1 95.44 111 GLY A N 1
ATOM 882 C CA . GLY A 1 111 ? 3.572 -15.352 -14.773 1 95.44 111 GLY A CA 1
ATOM 883 C C . GLY A 1 111 ? 2.551 -15.898 -13.797 1 95.44 111 GLY A C 1
ATOM 884 O O . GLY A 1 111 ? 1.438 -15.375 -13.695 1 95.44 111 GLY A O 1
ATOM 885 N N . GLN A 1 112 ? 2.953 -16.984 -13.109 1 97.44 112 GLN A N 1
ATOM 886 C CA . GLN A 1 112 ? 2.043 -17.656 -12.188 1 97.44 112 GLN A CA 1
ATOM 887 C C . GLN A 1 112 ? 2.641 -17.75 -10.789 1 97.44 112 GLN A C 1
ATOM 889 O O . GLN A 1 112 ? 3.857 -17.859 -10.633 1 97.44 112 GLN A O 1
ATOM 894 N N . LEU A 1 113 ? 1.716 -17.672 -9.859 1 98 113 LEU A N 1
ATOM 895 C CA . LEU A 1 113 ? 2.102 -17.781 -8.453 1 98 113 LEU A CA 1
ATOM 896 C C . LEU A 1 113 ? 1.23 -18.812 -7.734 1 98 113 LEU A C 1
ATOM 898 O O . LEU A 1 113 ? 0.077 -19.031 -8.109 1 98 113 LEU A O 1
ATOM 902 N N . GLU A 1 114 ? 1.844 -19.422 -6.668 1 97.38 114 GLU A N 1
ATOM 903 C CA . GLU A 1 114 ? 1.123 -20.328 -5.785 1 97.38 114 GLU A CA 1
ATOM 904 C C . GLU A 1 114 ? 1.497 -20.094 -4.324 1 97.38 114 GLU A C 1
ATOM 906 O O . GLU A 1 114 ? 2.668 -19.891 -4.004 1 97.38 114 GLU A O 1
ATOM 911 N N . ILE A 1 115 ? 0.484 -20.094 -3.547 1 95.62 115 ILE A N 1
ATOM 912 C CA . ILE A 1 115 ? 0.744 -20 -2.115 1 95.62 115 ILE A CA 1
ATOM 913 C C . ILE A 1 115 ? 1.021 -21.391 -1.546 1 95.62 115 ILE A C 1
ATOM 915 O O . ILE A 1 115 ? 0.273 -22.328 -1.809 1 95.62 115 ILE A O 1
ATOM 919 N N . LYS A 1 116 ? 2.08 -21.469 -0.753 1 90.19 116 LYS A N 1
ATOM 920 C CA . LYS A 1 116 ? 2.441 -22.766 -0.169 1 90.19 116 LYS A CA 1
ATOM 921 C C . LYS A 1 116 ? 1.446 -23.172 0.911 1 90.19 116 LYS A C 1
ATOM 923 O O . LYS A 1 116 ? 0.987 -22.328 1.691 1 90.19 116 LYS A O 1
ATOM 928 N N . ALA A 1 117 ? 0.685 -24.25 0.762 1 68.69 117 ALA A N 1
ATOM 929 C CA . ALA A 1 117 ? -0.271 -24.812 1.708 1 68.69 117 ALA A CA 1
ATOM 930 C C . ALA A 1 117 ? 0.342 -24.938 3.1 1 68.69 117 ALA A C 1
ATOM 932 O O . ALA A 1 117 ? 1.542 -25.188 3.238 1 68.69 117 ALA A O 1
ATOM 933 N N . GLN A 1 118 ? -0.114 -24.172 4.109 1 53.97 118 GLN A N 1
ATOM 934 C CA . GLN A 1 118 ? 0.332 -24.594 5.434 1 53.97 118 GLN A CA 1
ATOM 935 C C . GLN A 1 118 ? 0.171 -26.094 5.617 1 53.97 118 GLN A C 1
ATOM 937 O O . GLN A 1 118 ? -0.94 -26.625 5.523 1 53.97 118 GLN A O 1
ATOM 942 N N . LYS A 1 119 ? 0.955 -27.016 5.059 1 45.94 119 LYS A N 1
ATOM 943 C CA . LYS A 1 119 ? 0.913 -28.438 5.398 1 45.94 119 LYS A CA 1
ATOM 944 C C . LYS A 1 119 ? 0.646 -28.641 6.891 1 45.94 119 LYS A C 1
ATOM 946 O O . LYS A 1 119 ? 1.35 -28.078 7.73 1 45.94 119 LYS A O 1
ATOM 951 N N . ASP A 1 120 ? -0.546 -28.828 7.316 1 44.19 120 ASP A N 1
ATOM 952 C CA . ASP A 1 120 ? -0.731 -29.547 8.57 1 44.19 120 ASP A CA 1
ATOM 953 C C . ASP A 1 120 ? 0.222 -30.734 8.664 1 44.19 120 ASP A C 1
ATOM 955 O O . ASP A 1 120 ? 0.131 -31.672 7.863 1 44.19 120 ASP A O 1
ATOM 959 N N . SER A 1 121 ? 1.421 -30.594 8.805 1 41.41 121 SER A N 1
ATOM 960 C CA . SER A 1 121 ? 2.248 -31.719 9.203 1 41.41 121 SER A CA 1
ATOM 961 C C . SER A 1 121 ? 1.521 -32.625 10.211 1 41.41 121 SER A C 1
ATOM 963 O O . SER A 1 121 ? 2.111 -33.531 10.766 1 41.41 121 SER A O 1
ATOM 965 N N . SER A 1 122 ? 0.356 -32.406 10.742 1 39.94 122 SER A N 1
ATOM 966 C CA . SER A 1 122 ? -0.033 -33.5 11.664 1 39.94 122 SER A CA 1
ATOM 967 C C . SER A 1 122 ? -0.221 -34.812 10.922 1 39.94 122 SER A C 1
ATOM 969 O O . SER A 1 122 ? -0.448 -35.844 11.547 1 39.94 122 SER A O 1
ATOM 971 N N . LEU A 1 123 ? -0.787 -34.969 9.664 1 35.62 123 LEU A N 1
ATOM 972 C CA . LEU A 1 123 ? -1.236 -36.312 9.367 1 35.62 123 LEU A CA 1
ATOM 973 C C . LEU A 1 123 ? -0.088 -37.156 8.828 1 35.62 123 LEU A C 1
ATOM 975 O O . LEU A 1 123 ? -0.302 -38.281 8.367 1 35.62 123 LEU A O 1
ATOM 979 N N . SER A 1 124 ? 1.226 -36.594 8.711 1 30.55 124 SER A N 1
ATOM 980 C CA . SER A 1 124 ? 2.061 -37.781 8.641 1 30.55 124 SER A CA 1
ATOM 981 C C . SER A 1 124 ? 2.33 -38.375 10.023 1 30.55 124 SER A C 1
ATOM 983 O O . SER A 1 124 ? 2.33 -37.625 11.016 1 30.55 124 SER A O 1
ATOM 985 N N . MET B 1 1 ? -56.094 -24.438 0.094 1 21.02 1 MET B N 1
ATOM 986 C CA . MET B 1 1 ? -54.938 -24.859 -0.704 1 21.02 1 MET B CA 1
ATOM 987 C C . MET B 1 1 ? -53.688 -24.031 -0.348 1 21.02 1 MET B C 1
ATOM 989 O O . MET B 1 1 ? -53.781 -23.031 0.366 1 21.02 1 MET B O 1
ATOM 993 N N . ASN B 1 2 ? -52.656 -24.078 -1.396 1 23.88 2 ASN B N 1
ATOM 994 C CA . ASN B 1 2 ? -51.281 -24.281 -1.763 1 23.88 2 ASN B CA 1
ATOM 995 C C . ASN B 1 2 ? -50.531 -22.953 -1.843 1 23.88 2 ASN B C 1
ATOM 997 O O . ASN B 1 2 ? -50.531 -22.297 -2.885 1 23.88 2 ASN B O 1
ATOM 1001 N N . TRP B 1 3 ? -50.688 -22.031 -1.064 1 27.05 3 TRP B N 1
ATOM 1002 C CA . TRP B 1 3 ? -49.969 -20.781 -1.346 1 27.05 3 TRP B CA 1
ATOM 1003 C C . TRP B 1 3 ? -48.531 -21.062 -1.778 1 27.05 3 TRP B C 1
ATOM 1005 O O . TRP B 1 3 ? -47.969 -22.078 -1.399 1 27.05 3 TRP B O 1
ATOM 1015 N N . ASN B 1 4 ? -48 -20.422 -2.959 1 27.3 4 ASN B N 1
ATOM 1016 C CA . ASN B 1 4 ? -46.875 -20.141 -3.82 1 27.3 4 ASN B CA 1
ATOM 1017 C C . ASN B 1 4 ? -45.625 -19.828 -3.006 1 27.3 4 ASN B C 1
ATOM 1019 O O . ASN B 1 4 ? -45.531 -18.766 -2.369 1 27.3 4 ASN B O 1
ATOM 1023 N N . ASN B 1 5 ? -45.062 -20.703 -2.203 1 30.67 5 ASN B N 1
ATOM 1024 C CA . ASN B 1 5 ? -43.719 -20.766 -1.609 1 30.67 5 ASN B CA 1
ATOM 1025 C C . ASN B 1 5 ? -42.625 -20.344 -2.6 1 30.67 5 ASN B C 1
ATOM 1027 O O . ASN B 1 5 ? -42.281 -21.094 -3.502 1 30.67 5 ASN B O 1
ATOM 1031 N N . LEU B 1 6 ? -42.906 -19.203 -3.262 1 28.98 6 LEU B N 1
ATOM 1032 C CA . LEU B 1 6 ? -41.969 -18.859 -4.328 1 28.98 6 LEU B CA 1
ATOM 1033 C C . LEU B 1 6 ? -40.531 -18.938 -3.84 1 28.98 6 LEU B C 1
ATOM 1035 O O . LEU B 1 6 ? -40.125 -18.109 -3.023 1 28.98 6 LEU B O 1
ATOM 1039 N N . TYR B 1 7 ? -40.125 -20.094 -3.422 1 30.06 7 TYR B N 1
ATOM 1040 C CA . TYR B 1 7 ? -38.719 -20.438 -3.184 1 30.06 7 TYR B CA 1
ATOM 1041 C C . TYR B 1 7 ? -37.844 -19.938 -4.324 1 30.06 7 TYR B C 1
ATOM 1043 O O . TYR B 1 7 ? -38 -20.359 -5.473 1 30.06 7 TYR B O 1
ATOM 1051 N N . ILE B 1 8 ? -37.812 -18.672 -4.637 1 30.52 8 ILE B N 1
ATOM 1052 C CA . ILE B 1 8 ? -36.906 -18.188 -5.672 1 30.52 8 ILE B CA 1
ATOM 1053 C C . ILE B 1 8 ? -35.594 -18.953 -5.59 1 30.52 8 ILE B C 1
ATOM 1055 O O . ILE B 1 8 ? -34.875 -18.875 -4.582 1 30.52 8 ILE B O 1
ATOM 1059 N N . ALA B 1 9 ? -35.344 -20.125 -6.176 1 28.36 9 ALA B N 1
ATOM 1060 C CA . ALA B 1 9 ? -34.531 -21.297 -6.398 1 28.36 9 ALA B CA 1
ATOM 1061 C C . ALA B 1 9 ? -33.062 -20.906 -6.598 1 28.36 9 ALA B C 1
ATOM 1063 O O . ALA B 1 9 ? -32.188 -21.391 -5.883 1 28.36 9 ALA B O 1
ATOM 1064 N N . GLY B 1 10 ? -32.375 -21.156 -7.996 1 28.11 10 GLY B N 1
ATOM 1065 C CA . GLY B 1 10 ? -31.438 -22.078 -8.578 1 28.11 10 GLY B CA 1
ATOM 1066 C C . GLY B 1 10 ? -30.031 -21.516 -8.664 1 28.11 10 GLY B C 1
ATOM 1067 O O . GLY B 1 10 ? -29.125 -22.156 -9.211 1 28.11 10 GLY B O 1
ATOM 1068 N N . ARG B 1 11 ? -29.891 -20.234 -9.141 1 31.62 11 ARG B N 1
ATOM 1069 C CA . ARG B 1 11 ? -28.578 -20.062 -9.734 1 31.62 11 ARG B CA 1
ATOM 1070 C C . ARG B 1 11 ? -27.469 -20.375 -8.719 1 31.62 11 ARG B C 1
ATOM 1072 O O . ARG B 1 11 ? -27.656 -20.172 -7.516 1 31.62 11 ARG B O 1
ATOM 1079 N N . LEU B 1 12 ? -26.531 -21.422 -8.992 1 33.41 12 LEU B N 1
ATOM 1080 C CA . LEU B 1 12 ? -25.328 -21.938 -8.352 1 33.41 12 LEU B CA 1
ATOM 1081 C C . LEU B 1 12 ? -24.531 -20.812 -7.703 1 33.41 12 LEU B C 1
ATOM 1083 O O . LEU B 1 12 ? -24.047 -19.906 -8.391 1 33.41 12 LEU B O 1
ATOM 1087 N N . GLN B 1 13 ? -24.953 -20.141 -6.715 1 36.03 13 GLN B N 1
ATOM 1088 C CA . GLN B 1 13 ? -24.297 -19.125 -5.883 1 36.03 13 GLN B CA 1
ATOM 1089 C C . GLN B 1 13 ? -22.875 -19.547 -5.531 1 36.03 13 GLN B C 1
ATOM 1091 O O . GLN B 1 13 ? -22.609 -20.719 -5.23 1 36.03 13 GLN B O 1
ATOM 1096 N N . LYS B 1 14 ? -21.922 -19.141 -6.273 1 39.56 14 LYS B N 1
ATOM 1097 C CA . LYS B 1 14 ? -20.547 -19.438 -5.883 1 39.56 14 LYS B CA 1
ATOM 1098 C C . LYS B 1 14 ? -20.422 -19.547 -4.363 1 39.56 14 LYS B C 1
ATOM 1100 O O . LYS B 1 14 ? -21.016 -18.766 -3.629 1 39.56 14 LYS B O 1
ATOM 1105 N N . PRO B 1 15 ? -20.203 -20.734 -3.754 1 38.06 15 PRO B N 1
ATOM 1106 C CA . PRO B 1 15 ? -20.016 -20.906 -2.314 1 38.06 15 PRO B CA 1
ATOM 1107 C C . PRO B 1 15 ? -19.234 -19.75 -1.679 1 38.06 15 PRO B C 1
ATOM 1109 O O . PRO B 1 15 ? -18.234 -19.297 -2.242 1 38.06 15 PRO B O 1
ATOM 1112 N N . VAL B 1 16 ? -19.859 -18.797 -1.095 1 39.03 16 VAL B N 1
ATOM 1113 C CA . VAL B 1 16 ? -19.141 -17.859 -0.248 1 39.03 16 VAL B CA 1
ATOM 1114 C C . VAL B 1 16 ? -18.125 -18.625 0.602 1 39.03 16 VAL B C 1
ATOM 1116 O O . VAL B 1 16 ? -18.469 -19.578 1.291 1 39.03 16 VAL B O 1
ATOM 1119 N N . LYS B 1 17 ? -16.938 -18.875 0.135 1 43.03 17 LYS B N 1
ATOM 1120 C CA . LYS B 1 17 ? -15.93 -19.469 0.996 1 43.03 17 LYS B CA 1
ATOM 1121 C C . LYS B 1 17 ? -16.156 -19.094 2.457 1 43.03 17 LYS B C 1
ATOM 1123 O O . LYS B 1 17 ? -16.203 -17.906 2.791 1 43.03 17 LYS B O 1
ATOM 1128 N N . ILE B 1 18 ? -16.844 -19.797 3.252 1 43.34 18 ILE B N 1
ATOM 1129 C CA . ILE B 1 18 ? -16.844 -19.688 4.707 1 43.34 18 ILE B CA 1
ATOM 1130 C C . ILE B 1 18 ? -15.422 -19.438 5.203 1 43.34 18 ILE B C 1
ATOM 1132 O O . ILE B 1 18 ? -14.586 -20.344 5.195 1 43.34 18 ILE B O 1
ATOM 1136 N N . VAL B 1 19 ? -14.961 -18.297 4.754 1 53.34 19 VAL B N 1
ATOM 1137 C CA . VAL B 1 19 ? -13.664 -17.969 5.352 1 53.34 19 VAL B CA 1
ATOM 1138 C C . VAL B 1 19 ? -13.742 -18.156 6.867 1 53.34 19 VAL B C 1
ATOM 1140 O O . VAL B 1 19 ? -14.633 -17.609 7.52 1 53.34 19 VAL B O 1
ATOM 1143 N N . SER B 1 20 ? -13.125 -19.156 7.379 1 64.19 20 SER B N 1
ATOM 1144 C CA . SER B 1 20 ? -13.031 -19.406 8.812 1 64.19 20 SER B CA 1
ATOM 1145 C C . SER B 1 20 ? -12.711 -18.141 9.578 1 64.19 20 SER B C 1
ATOM 1147 O O . SER B 1 20 ? -12.148 -17.188 9.016 1 64.19 20 SER B O 1
ATOM 1149 N N . MET B 1 21 ? -13.352 -18 10.688 1 62.19 21 MET B N 1
ATOM 1150 C CA . MET B 1 21 ? -13.109 -16.891 11.609 1 62.19 21 MET B CA 1
ATOM 1151 C C . MET B 1 21 ? -11.625 -16.562 11.688 1 62.19 21 MET B C 1
ATOM 1153 O O . MET B 1 21 ? -11.25 -15.383 11.734 1 62.19 21 MET B O 1
ATOM 1157 N N . ASN B 1 22 ? -10.797 -17.562 11.664 1 69.12 22 ASN B N 1
ATOM 1158 C CA . ASN B 1 22 ? -9.352 -17.344 11.766 1 69.12 22 ASN B CA 1
ATOM 1159 C C . ASN B 1 22 ? -8.797 -16.688 10.516 1 69.12 22 ASN B C 1
ATOM 1161 O O . ASN B 1 22 ? -7.938 -15.805 10.609 1 69.12 22 ASN B O 1
ATOM 1165 N N . GLU B 1 23 ? -9.312 -17.109 9.461 1 72.56 23 GLU B N 1
ATOM 1166 C CA . GLU B 1 23 ? -8.852 -16.516 8.211 1 72.56 23 GLU B CA 1
ATOM 1167 C C . GLU B 1 23 ? -9.234 -15.047 8.117 1 72.56 23 GLU B C 1
ATOM 1169 O O . GLU B 1 23 ? -8.461 -14.234 7.617 1 72.56 23 GLU B O 1
ATOM 1174 N N . ASN B 1 24 ? -10.281 -14.836 8.758 1 83.69 24 ASN B N 1
ATOM 1175 C CA . ASN B 1 24 ? -10.75 -13.453 8.75 1 83.69 24 ASN B CA 1
ATOM 1176 C C . ASN B 1 24 ? -9.898 -12.57 9.656 1 83.69 24 ASN B C 1
ATOM 1178 O O . ASN B 1 24 ? -9.578 -11.43 9.305 1 83.69 24 ASN B O 1
ATOM 1182 N N . MET B 1 25 ? -9.484 -13.203 10.75 1 89.25 25 MET B N 1
ATOM 1183 C CA . MET B 1 25 ? -8.672 -12.422 11.68 1 89.25 25 MET B CA 1
ATOM 1184 C C . MET B 1 25 ? -7.293 -12.141 11.086 1 89.25 25 MET B C 1
ATOM 1186 O O . MET B 1 25 ? -6.766 -11.039 11.234 1 89.25 25 MET B O 1
ATOM 1190 N N . ALA B 1 26 ? -6.734 -13.133 10.414 1 90.19 26 ALA B N 1
ATOM 1191 C CA . ALA B 1 26 ? -5.43 -12.953 9.781 1 90.19 26 ALA B CA 1
ATOM 1192 C C . ALA B 1 26 ? -5.496 -11.891 8.688 1 90.19 26 ALA B C 1
ATOM 1194 O O . ALA B 1 26 ? -4.582 -11.078 8.547 1 90.19 26 ALA B O 1
ATOM 1195 N N . LEU B 1 27 ? -6.555 -11.914 8 1 90.88 27 LEU B N 1
ATOM 1196 C CA . LEU B 1 27 ? -6.723 -10.938 6.926 1 90.88 27 LEU B CA 1
ATOM 1197 C C . LEU B 1 27 ? -6.871 -9.531 7.492 1 90.88 27 LEU B C 1
ATOM 1199 O O . LEU B 1 27 ? -6.262 -8.586 6.984 1 90.88 27 LEU B O 1
ATOM 1203 N N . ARG B 1 28 ? -7.656 -9.391 8.523 1 91.19 28 ARG B N 1
ATOM 1204 C CA . ARG B 1 28 ? -7.844 -8.078 9.141 1 91.19 28 ARG B CA 1
ATOM 1205 C C . ARG B 1 28 ? -6.527 -7.535 9.68 1 91.19 28 ARG B C 1
ATOM 1207 O O . ARG B 1 28 ? -6.23 -6.348 9.531 1 91.19 28 ARG B O 1
ATOM 1214 N N . ALA B 1 29 ? -5.773 -8.398 10.281 1 93.62 29 ALA B N 1
ATOM 1215 C CA . ALA B 1 29 ? -4.473 -7.988 10.805 1 93.62 29 ALA B CA 1
ATOM 1216 C C . ALA B 1 29 ? -3.535 -7.566 9.672 1 93.62 29 ALA B C 1
ATOM 1218 O O . ALA B 1 29 ? -2.812 -6.578 9.797 1 93.62 29 ALA B O 1
ATOM 1219 N N . ALA B 1 30 ? -3.566 -8.297 8.602 1 93.5 30 ALA B N 1
ATOM 1220 C CA . ALA B 1 30 ? -2.721 -7.98 7.457 1 93.5 30 ALA B CA 1
ATOM 1221 C C . ALA B 1 30 ? -3.125 -6.652 6.828 1 93.5 30 ALA B C 1
ATOM 1223 O O . ALA B 1 30 ? -2.268 -5.859 6.434 1 93.5 30 ALA B O 1
ATOM 1224 N N . LEU B 1 31 ? -4.418 -6.426 6.793 1 92.5 31 LEU B N 1
ATOM 1225 C CA . LEU B 1 31 ? -4.922 -5.164 6.254 1 92.5 31 LEU B CA 1
ATOM 1226 C C . LEU B 1 31 ? -4.461 -3.988 7.109 1 92.5 31 LEU B C 1
ATOM 1228 O O . LEU B 1 31 ? -3.957 -2.994 6.582 1 92.5 31 LEU B O 1
ATOM 1232 N N . ASP B 1 32 ? -4.609 -4.086 8.367 1 93 32 ASP B N 1
ATOM 1233 C CA . ASP B 1 32 ? -4.172 -3.041 9.281 1 93 32 ASP B CA 1
ATOM 1234 C C . ASP B 1 32 ? -2.674 -2.781 9.148 1 93 32 ASP B C 1
ATOM 1236 O O . ASP B 1 32 ? -2.244 -1.629 9.047 1 93 32 ASP B O 1
ATOM 1240 N N . LYS B 1 33 ? -1.918 -3.867 9.133 1 95.19 33 LYS B N 1
ATOM 1241 C CA . LYS B 1 33 ? -0.469 -3.758 8.992 1 95.19 33 LYS B CA 1
ATOM 1242 C C . LYS B 1 33 ? -0.095 -3.07 7.68 1 95.19 33 LYS B C 1
ATOM 1244 O O . LYS B 1 33 ? 0.825 -2.25 7.645 1 95.19 33 LYS B O 1
ATOM 1249 N N . ASN B 1 34 ? -0.771 -3.418 6.629 1 93.56 34 ASN B N 1
ATOM 1250 C CA . ASN B 1 34 ? -0.496 -2.82 5.328 1 93.56 34 ASN B CA 1
ATOM 1251 C C . ASN B 1 34 ? -0.729 -1.312 5.34 1 93.56 34 ASN B C 1
ATOM 1253 O O . ASN B 1 34 ? 0.108 -0.545 4.863 1 93.56 34 ASN B O 1
ATOM 1257 N N . LEU B 1 35 ? -1.835 -0.911 5.926 1 94 35 LEU B N 1
ATOM 1258 C CA . LEU B 1 35 ? -2.145 0.512 6.012 1 94 35 LEU B CA 1
ATOM 1259 C C . LEU B 1 35 ? -1.104 1.245 6.852 1 94 35 LEU B C 1
ATOM 1261 O O . LEU B 1 35 ? -0.663 2.338 6.484 1 94 35 LEU B O 1
ATOM 1265 N N . ARG B 1 36 ? -0.686 0.653 7.961 1 95.38 36 ARG B N 1
ATOM 1266 C CA . ARG B 1 36 ? 0.311 1.272 8.828 1 95.38 36 ARG B CA 1
ATOM 1267 C C . ARG B 1 36 ? 1.655 1.393 8.117 1 95.38 36 ARG B C 1
ATOM 1269 O O . ARG B 1 36 ? 2.361 2.391 8.281 1 95.38 36 ARG B O 1
ATOM 1276 N N . SER B 1 37 ? 1.974 0.35 7.375 1 95 37 SER B N 1
ATOM 1277 C CA . SER B 1 37 ? 3.234 0.375 6.641 1 95 37 SER B CA 1
ATOM 1278 C C . SER B 1 37 ? 3.242 1.483 5.594 1 95 37 SER B C 1
ATOM 1280 O O . SER B 1 37 ? 4.25 2.17 5.414 1 95 37 SER B O 1
ATOM 1282 N N . ALA B 1 38 ? 2.139 1.66 4.895 1 94.25 38 ALA B N 1
ATOM 1283 C CA . ALA B 1 38 ? 2.018 2.734 3.914 1 94.25 38 ALA B CA 1
ATOM 1284 C C . ALA B 1 38 ? 2.186 4.102 4.574 1 94.25 38 ALA B C 1
ATOM 1286 O O . ALA B 1 38 ? 2.912 4.957 4.062 1 94.25 38 ALA B O 1
ATOM 1287 N N . VAL B 1 39 ? 1.563 4.324 5.73 1 95.06 39 VAL B N 1
ATOM 1288 C CA . VAL B 1 39 ? 1.646 5.582 6.465 1 95.06 39 VAL B CA 1
ATOM 1289 C C . VAL B 1 39 ? 3.092 5.84 6.887 1 95.06 39 VAL B C 1
ATOM 1291 O O . VAL B 1 39 ? 3.619 6.934 6.68 1 95.06 39 VAL B O 1
ATOM 1294 N N . THR B 1 40 ? 3.693 4.801 7.438 1 95.56 40 THR B N 1
ATOM 1295 C CA . THR B 1 40 ? 5.07 4.93 7.902 1 95.56 40 THR B CA 1
ATOM 1296 C C . THR B 1 40 ? 5.992 5.336 6.762 1 95.56 40 THR B C 1
ATOM 1298 O O . THR B 1 40 ? 6.801 6.254 6.906 1 95.56 40 THR B O 1
ATOM 1301 N N . THR B 1 41 ? 5.895 4.688 5.648 1 94.19 41 THR B N 1
ATOM 1302 C CA . THR B 1 41 ? 6.742 4.965 4.492 1 94.19 41 THR B CA 1
ATOM 1303 C C . THR B 1 41 ? 6.496 6.375 3.967 1 94.19 41 THR B C 1
ATOM 1305 O O . THR B 1 41 ? 7.441 7.121 3.703 1 94.19 41 THR B O 1
ATOM 1308 N N . ALA B 1 42 ? 5.227 6.762 3.865 1 93.69 42 ALA B N 1
ATOM 1309 C CA . ALA B 1 42 ? 4.887 8.094 3.379 1 93.69 42 ALA B CA 1
ATOM 1310 C C . ALA B 1 42 ? 5.457 9.172 4.293 1 93.69 42 ALA B C 1
ATOM 1312 O O . ALA B 1 42 ? 5.98 10.188 3.818 1 93.69 42 ALA B O 1
ATOM 1313 N N . CYS B 1 43 ? 5.418 8.938 5.602 1 94.12 43 CYS B N 1
ATOM 1314 C CA . CYS B 1 43 ? 5.906 9.906 6.57 1 94.12 43 CYS B CA 1
ATOM 1315 C C . CYS B 1 43 ? 7.41 10.109 6.43 1 94.12 43 CYS B C 1
ATOM 1317 O O . CYS B 1 43 ? 7.918 11.203 6.66 1 94.12 43 CYS B O 1
ATOM 1319 N N . LEU B 1 44 ? 8.109 9.078 6.016 1 91.75 44 LEU B N 1
ATOM 1320 C CA . LEU B 1 44 ? 9.555 9.188 5.832 1 91.75 44 LEU B CA 1
ATOM 1321 C C . LEU B 1 44 ? 9.883 10.016 4.59 1 91.75 44 LEU B C 1
ATOM 1323 O O . LEU B 1 44 ? 11 10.523 4.457 1 91.75 44 LEU B O 1
ATOM 1327 N N . MET B 1 45 ? 8.93 10.195 3.75 1 90.44 45 MET B N 1
ATOM 1328 C CA . MET B 1 45 ? 9.164 10.898 2.494 1 90.44 45 MET B CA 1
ATOM 1329 C C . MET B 1 45 ? 8.68 12.344 2.584 1 90.44 45 MET B C 1
ATOM 1331 O O . MET B 1 45 ? 8.992 13.164 1.715 1 90.44 45 MET B O 1
ATOM 1335 N N . LEU B 1 46 ? 7.977 12.586 3.539 1 92.38 46 LEU B N 1
ATOM 1336 C CA . LEU B 1 46 ? 7.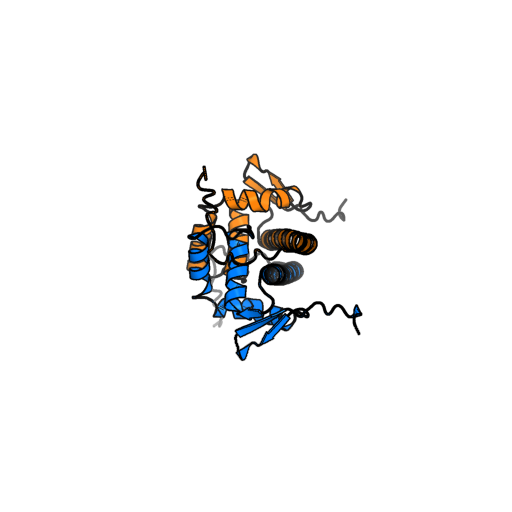359 13.898 3.689 1 92.38 46 LEU B CA 1
ATOM 1337 C C . LEU B 1 46 ? 8.133 14.75 4.691 1 92.38 46 LEU B C 1
ATOM 1339 O O . LEU B 1 46 ? 8.875 14.227 5.523 1 92.38 46 LEU B O 1
ATOM 1343 N N . PRO B 1 47 ? 8.016 16.109 4.57 1 93.44 47 PRO B N 1
ATOM 1344 C CA . PRO B 1 47 ? 8.641 16.938 5.598 1 93.44 47 PRO B CA 1
ATOM 1345 C C . PRO B 1 47 ? 8.016 16.75 6.977 1 93.44 47 PRO B C 1
ATOM 1347 O O . PRO B 1 47 ? 7.156 15.875 7.152 1 93.44 47 PRO B O 1
ATOM 1350 N N . GLU B 1 48 ? 8.438 17.406 7.934 1 94.56 48 GLU B N 1
ATOM 1351 C CA . GLU B 1 48 ? 8.016 17.234 9.32 1 94.56 48 GLU B CA 1
ATOM 1352 C C . GLU B 1 48 ? 6.547 17.594 9.508 1 94.56 48 GLU B C 1
ATOM 1354 O O . GLU B 1 48 ? 5.887 17.094 10.422 1 94.56 48 GLU B O 1
ATOM 1359 N N . SER B 1 49 ? 6.074 18.578 8.734 1 95.69 49 SER B N 1
ATOM 1360 C CA . SER B 1 49 ? 4.676 18.984 8.75 1 95.69 49 SER B CA 1
ATOM 1361 C C . SER B 1 49 ? 4.066 18.938 7.355 1 95.69 49 SER B C 1
ATOM 1363 O O . SER B 1 49 ? 4.695 19.359 6.383 1 95.69 49 SER B O 1
ATOM 1365 N N . PHE B 1 50 ? 2.832 18.438 7.285 1 97.06 50 PHE B N 1
ATOM 1366 C CA . PHE B 1 50 ? 2.18 18.25 5.992 1 97.06 50 PHE B CA 1
ATOM 1367 C C . PHE B 1 50 ? 0.673 18.094 6.168 1 97.06 50 PHE B C 1
ATOM 1369 O O . PHE B 1 50 ? 0.192 17.875 7.281 1 97.06 50 PHE B O 1
ATOM 1376 N N . SER B 1 51 ? -0.059 18.156 5.094 1 97.19 51 SER B N 1
ATOM 1377 C CA . SER B 1 51 ? -1.509 17.984 5.137 1 97.19 51 SER B CA 1
ATOM 1378 C C . SER B 1 51 ? -1.906 16.531 4.984 1 97.19 51 SER B C 1
ATOM 1380 O O . SER B 1 51 ? -1.111 15.711 4.516 1 97.19 51 SER B O 1
ATOM 1382 N N . GLU B 1 52 ? -3.139 16.234 5.312 1 95.88 52 GLU B N 1
ATOM 1383 C CA . GLU B 1 52 ? -3.676 14.914 5.035 1 95.88 52 GLU B CA 1
ATOM 1384 C C . GLU B 1 52 ? -3.641 14.602 3.541 1 95.88 52 GLU B C 1
ATOM 1386 O O . GLU B 1 52 ? -3.365 13.469 3.141 1 95.88 52 GLU B O 1
ATOM 1391 N N . GLU B 1 53 ? -3.947 15.633 2.787 1 93.94 53 GLU B N 1
ATOM 1392 C CA . GLU B 1 53 ? -3.91 15.438 1.34 1 93.94 53 GLU B CA 1
ATOM 1393 C C . GLU B 1 53 ? -2.512 15.055 0.868 1 93.94 53 GLU B C 1
ATOM 1395 O O . GLU B 1 53 ? -2.354 14.156 0.038 1 93.94 53 GLU B O 1
ATOM 1400 N N . ASP B 1 54 ? -1.54 15.711 1.373 1 94.75 54 ASP B N 1
ATOM 1401 C CA . ASP B 1 54 ? -0.16 15.367 1.049 1 94.75 54 ASP B CA 1
ATOM 1402 C C . ASP B 1 54 ? 0.135 13.906 1.385 1 94.75 54 ASP B C 1
ATOM 1404 O O . ASP B 1 54 ? 0.779 13.203 0.605 1 94.75 54 ASP B O 1
ATOM 1408 N N . LEU B 1 55 ? -0.317 13.547 2.529 1 95.12 55 LEU B N 1
ATOM 1409 C CA . LEU B 1 55 ? -0.105 12.164 2.953 1 95.12 55 LEU B CA 1
ATOM 1410 C C . LEU B 1 55 ? -0.75 11.188 1.974 1 95.12 55 LEU B C 1
ATOM 1412 O O . LEU B 1 55 ? -0.107 10.234 1.524 1 95.12 55 LEU B O 1
ATOM 1416 N N . PHE B 1 56 ? -1.961 11.461 1.609 1 92.25 56 PHE B N 1
ATOM 1417 C CA . PHE B 1 56 ? -2.713 10.555 0.748 1 92.25 56 PHE B CA 1
ATOM 1418 C C . PHE B 1 56 ? -2.111 10.516 -0.652 1 92.25 56 PHE B C 1
ATOM 1420 O O . PHE B 1 56 ? -2.09 9.461 -1.295 1 92.25 56 PHE B O 1
ATOM 1427 N N . ILE B 1 57 ? -1.635 11.609 -1.089 1 90 57 ILE B N 1
ATOM 1428 C CA . ILE B 1 57 ? -0.957 11.664 -2.379 1 90 57 ILE B CA 1
ATOM 1429 C C . ILE B 1 57 ? 0.299 10.797 -2.34 1 90 57 ILE B C 1
ATOM 1431 O O . ILE B 1 57 ? 0.572 10.047 -3.279 1 90 57 ILE B O 1
ATOM 1435 N N . GLU B 1 58 ? 1.03 10.953 -1.255 1 90.75 58 GLU B N 1
ATOM 1436 C CA . GLU B 1 58 ? 2.254 10.164 -1.132 1 90.75 58 GLU B CA 1
ATOM 1437 C C . GLU B 1 58 ? 1.944 8.672 -1.067 1 90.75 58 GLU B C 1
ATOM 1439 O O . GLU B 1 58 ? 2.611 7.867 -1.719 1 90.75 58 GLU B O 1
ATOM 1444 N N . ILE B 1 59 ? 0.965 8.305 -0.31 1 90.81 59 ILE B N 1
ATOM 1445 C CA . ILE B 1 59 ? 0.582 6.902 -0.185 1 90.81 59 ILE B CA 1
ATOM 1446 C C . ILE B 1 59 ? 0.134 6.367 -1.544 1 90.81 59 ILE B C 1
ATOM 1448 O O . ILE B 1 59 ? 0.563 5.289 -1.967 1 90.81 59 ILE B O 1
ATOM 1452 N N . ALA B 1 60 ? -0.709 7.125 -2.176 1 86.12 60 ALA B N 1
ATOM 1453 C CA . ALA B 1 60 ? -1.163 6.711 -3.5 1 86.12 60 ALA B CA 1
ATOM 1454 C C . ALA B 1 60 ? 0.004 6.637 -4.48 1 86.12 60 ALA B C 1
ATOM 1456 O O . ALA B 1 60 ? 0.051 5.746 -5.336 1 86.12 60 ALA B O 1
ATOM 1457 N N . GLY B 1 61 ? 0.893 7.57 -4.352 1 84.94 61 GLY B N 1
ATOM 1458 C CA . GLY B 1 61 ? 2.078 7.562 -5.191 1 84.94 61 GLY B CA 1
ATOM 1459 C C . GLY B 1 61 ? 2.93 6.32 -5.012 1 84.94 61 GLY B C 1
ATOM 1460 O O . GLY B 1 61 ? 3.455 5.773 -5.984 1 84.94 61 GLY B O 1
ATOM 1461 N N . LEU B 1 62 ? 3.121 5.91 -3.816 1 84.06 62 LEU B N 1
ATOM 1462 C CA . LEU B 1 62 ? 3.855 4.688 -3.506 1 84.06 62 LEU B CA 1
ATOM 1463 C C . LEU B 1 62 ? 3.211 3.48 -4.184 1 84.06 62 LEU B C 1
ATOM 1465 O O . LEU B 1 62 ? 3.91 2.578 -4.648 1 84.06 62 LEU B O 1
ATOM 1469 N N . SER B 1 63 ? 1.954 3.469 -4.195 1 76.75 63 SER B N 1
ATOM 1470 C CA . SER B 1 63 ? 1.196 2.352 -4.75 1 76.75 63 SER B CA 1
ATOM 1471 C C . SER B 1 63 ? 1.286 2.326 -6.273 1 76.75 63 SER B C 1
ATOM 1473 O O . SER B 1 63 ? 1.356 1.254 -6.879 1 76.75 63 SER B O 1
ATOM 1475 N N . TYR B 1 64 ? 1.255 3.43 -6.781 1 68 64 TYR B N 1
ATOM 1476 C CA . TYR B 1 64 ? 1.239 3.549 -8.234 1 68 64 TYR B CA 1
ATOM 1477 C C . TYR B 1 64 ? 2.635 3.352 -8.812 1 68 64 TYR B C 1
ATOM 1479 O O . TYR B 1 64 ? 2.799 2.697 -9.844 1 68 64 TYR B O 1
ATOM 1487 N N . SER B 1 65 ? 3.545 3.914 -8.18 1 66.75 65 SER B N 1
ATOM 1488 C CA . SER B 1 65 ? 4.867 3.922 -8.805 1 66.75 65 SER B CA 1
ATOM 1489 C C . SER B 1 65 ? 5.812 2.961 -8.086 1 66.75 65 SER B C 1
ATOM 1491 O O . SER B 1 65 ? 6.828 2.547 -8.656 1 66.75 65 SER B O 1
ATOM 1493 N N . GLY B 1 66 ? 5.336 2.404 -7.008 1 60.94 66 GLY B N 1
ATOM 1494 C CA . GLY B 1 66 ? 6.242 1.581 -6.223 1 60.94 66 GLY B CA 1
ATOM 1495 C C . GLY B 1 66 ? 7.605 2.219 -6.023 1 60.94 66 GLY B C 1
ATOM 1496 O O . GLY B 1 66 ? 8.555 1.549 -5.617 1 60.94 66 GLY B O 1
ATOM 1497 N N . ASP B 1 67 ? 7.77 3.312 -6.758 1 59.53 67 ASP B N 1
ATOM 1498 C CA . ASP B 1 67 ? 9.055 4.008 -6.758 1 59.53 67 ASP B CA 1
ATOM 1499 C C . ASP B 1 67 ? 8.945 5.359 -6.059 1 59.53 67 ASP B C 1
ATOM 1501 O O . ASP B 1 67 ? 7.988 6.105 -6.285 1 59.53 67 ASP B O 1
ATOM 1505 N N . PHE B 1 68 ? 9.758 5.457 -4.98 1 55.56 68 PHE B N 1
ATOM 1506 C CA . PHE B 1 68 ? 9.734 6.699 -4.219 1 55.56 68 PHE B CA 1
ATOM 1507 C C . PHE B 1 68 ? 10.086 7.887 -5.105 1 55.56 68 PHE B C 1
ATOM 1509 O O . PHE B 1 68 ? 9.859 9.039 -4.73 1 55.56 68 PHE B O 1
ATOM 1516 N N . ARG B 1 69 ? 10.766 7.453 -6.223 1 53.75 69 ARG B N 1
ATOM 1517 C CA . ARG B 1 69 ? 11.156 8.57 -7.078 1 53.75 69 ARG B CA 1
ATOM 1518 C C . ARG B 1 69 ? 10.008 8.984 -7.992 1 53.75 69 ARG B C 1
ATOM 1520 O O . ARG B 1 69 ? 9.805 8.383 -9.047 1 53.75 69 ARG B O 1
ATOM 1527 N N . MET B 1 70 ? 8.812 9.18 -7.344 1 54.84 70 MET B N 1
ATOM 1528 C CA . MET B 1 70 ? 7.703 9.625 -8.188 1 54.84 70 MET B CA 1
ATOM 1529 C C . MET B 1 70 ? 8.172 10.648 -9.211 1 54.84 70 MET B C 1
ATOM 1531 O O . MET B 1 70 ? 8.484 11.789 -8.859 1 54.84 70 MET B O 1
ATOM 1535 N N . VAL B 1 71 ? 9.125 10.156 -9.914 1 48.97 71 VAL B N 1
ATOM 1536 C CA . VAL B 1 71 ? 9.805 11.086 -10.812 1 48.97 71 VAL B CA 1
ATOM 1537 C C . VAL B 1 71 ? 8.773 11.938 -11.547 1 48.97 71 VAL B C 1
ATOM 1539 O O . VAL B 1 71 ? 8.852 13.172 -11.523 1 48.97 71 VAL B O 1
ATOM 1542 N N . ILE B 1 72 ? 8.242 11.383 -12.969 1 53.34 72 ILE B N 1
ATOM 1543 C CA . ILE B 1 72 ? 7.953 12.227 -14.125 1 53.34 72 ILE B CA 1
ATOM 1544 C C . ILE B 1 72 ? 6.504 12.703 -14.062 1 53.34 72 ILE B C 1
ATOM 1546 O O . ILE B 1 72 ? 5.59 11.906 -13.828 1 53.34 72 ILE B O 1
ATOM 1550 N N . GLY B 1 73 ? 6.125 13.898 -14.398 1 65.12 73 GLY B N 1
ATOM 1551 C CA . GLY B 1 73 ? 5 14.797 -14.57 1 65.12 73 GLY B CA 1
ATOM 1552 C C . GLY B 1 73 ? 3.678 14.078 -14.75 1 65.12 73 GLY B C 1
ATOM 1553 O O . GLY B 1 73 ? 2.73 14.32 -14 1 65.12 73 GLY B O 1
ATOM 1554 N N . GLU B 1 74 ? 3.545 13.109 -15.562 1 70.25 74 GLU B N 1
ATOM 1555 C CA . GLU B 1 74 ? 2.277 12.461 -15.875 1 70.25 74 GLU B CA 1
ATOM 1556 C C . GLU B 1 74 ? 1.801 11.586 -14.719 1 70.25 74 GLU B C 1
ATOM 1558 O O . GLU B 1 74 ? 0.616 11.594 -14.375 1 70.25 74 GLU B O 1
ATOM 1563 N N . GLU B 1 75 ? 2.625 10.938 -14.008 1 72.81 75 GLU B N 1
ATOM 1564 C CA . GLU B 1 75 ? 2.256 10.062 -12.898 1 72.81 75 GLU B CA 1
ATOM 1565 C C . GLU B 1 75 ? 1.751 10.867 -11.703 1 72.81 75 GLU B C 1
ATOM 1567 O O . GLU B 1 75 ? 0.797 10.469 -11.031 1 72.81 75 GLU B O 1
ATOM 1572 N N . LYS B 1 76 ? 2.287 11.953 -11.609 1 78.81 76 LYS B N 1
ATOM 1573 C CA . LYS B 1 76 ? 1.847 12.812 -10.508 1 78.81 76 LYS B CA 1
ATOM 1574 C C . LYS B 1 76 ? 0.417 13.297 -10.734 1 78.81 76 LYS B C 1
ATOM 1576 O O . LYS B 1 76 ? -0.392 13.305 -9.805 1 78.81 76 LYS B O 1
ATOM 1581 N N . SER B 1 77 ? 0.124 13.68 -11.93 1 82.44 77 SER B N 1
ATOM 1582 C CA . SER B 1 77 ? -1.223 14.141 -12.25 1 82.44 77 SER B CA 1
ATOM 1583 C C . SER B 1 77 ? -2.248 13.023 -12.062 1 82.44 77 SER B C 1
ATOM 1585 O O . SER B 1 77 ? -3.367 13.273 -11.609 1 82.44 77 SER B O 1
ATOM 1587 N N . LYS B 1 78 ? -1.83 11.859 -12.398 1 77.62 78 LYS B N 1
ATOM 1588 C CA . LYS B 1 78 ? -2.73 10.727 -12.234 1 77.62 78 LYS B CA 1
ATOM 1589 C C . LYS B 1 78 ? -3.041 10.484 -10.758 1 77.62 78 LYS B C 1
ATOM 1591 O O . LYS B 1 78 ? -4.199 10.273 -10.391 1 77.62 78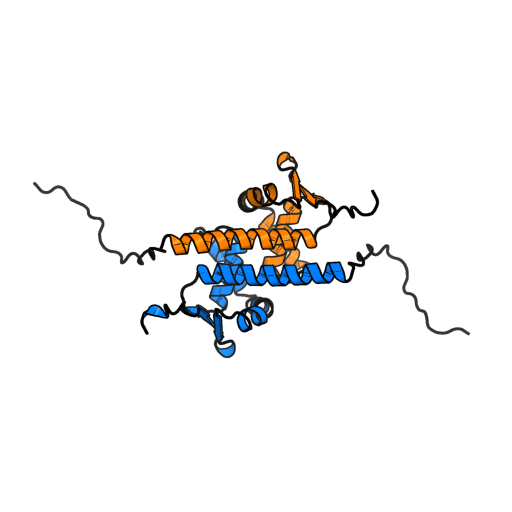 LYS B O 1
ATOM 1596 N N . VAL B 1 79 ? -2.061 10.625 -10.016 1 83.25 79 VAL B N 1
ATOM 1597 C CA . VAL B 1 79 ? -2.205 10.391 -8.578 1 83.25 79 VAL B CA 1
ATOM 1598 C C . VAL B 1 79 ? -3.1 11.469 -7.973 1 83.25 79 VAL B C 1
ATOM 1600 O O . VAL B 1 79 ? -4 11.172 -7.188 1 83.25 79 VAL B O 1
ATOM 1603 N N . LEU B 1 80 ? -2.887 12.648 -8.367 1 87.12 80 LEU B N 1
ATOM 1604 C CA . LEU B 1 80 ? -3.695 13.758 -7.871 1 87.12 80 LEU B CA 1
ATOM 1605 C C . LEU B 1 80 ? -5.16 13.57 -8.25 1 87.12 80 LEU B C 1
ATOM 1607 O O . LEU B 1 80 ? -6.055 13.844 -7.441 1 87.12 80 LEU B O 1
ATOM 1611 N N . ASN B 1 81 ? -5.418 13.031 -9.367 1 83.56 81 ASN B N 1
ATOM 1612 C CA . ASN B 1 81 ? -6.777 12.828 -9.859 1 83.56 81 ASN B CA 1
ATOM 1613 C C . ASN B 1 81 ? -7.492 11.719 -9.094 1 83.56 81 ASN B C 1
ATOM 1615 O O . ASN B 1 81 ? -8.727 11.68 -9.055 1 83.56 81 ASN B O 1
ATOM 1619 N N . ILE B 1 82 ? -6.758 10.93 -8.5 1 79.62 82 ILE B N 1
ATOM 1620 C CA . ILE B 1 82 ? -7.332 9.844 -7.711 1 79.62 82 ILE B CA 1
ATOM 1621 C C . ILE B 1 82 ? -7.602 10.32 -6.285 1 79.62 82 ILE B C 1
ATOM 1623 O O . ILE B 1 82 ? -8.664 10.047 -5.723 1 79.62 82 ILE B O 1
ATOM 1627 N N . VAL B 1 83 ? -6.719 11.086 -5.812 1 87.56 83 VAL B N 1
ATOM 1628 C CA . VAL B 1 83 ? -6.75 11.398 -4.387 1 87.56 83 VAL B CA 1
ATOM 1629 C C . VAL B 1 83 ? -7.711 12.555 -4.133 1 87.56 83 VAL B C 1
ATOM 1631 O O . VAL B 1 83 ? -8.531 12.5 -3.217 1 87.56 83 VAL B O 1
ATOM 1634 N N . LYS B 1 84 ? -7.641 13.508 -4.934 1 90.69 84 LYS B N 1
ATOM 1635 C CA . LYS B 1 84 ? -8.367 14.742 -4.648 1 90.69 84 LYS B CA 1
ATOM 1636 C C . LYS B 1 84 ? -9.867 14.484 -4.535 1 90.69 84 LYS B C 1
ATOM 1638 O O . LYS B 1 84 ? -10.5 14.914 -3.564 1 90.69 84 LYS B O 1
ATOM 1643 N N . PRO B 1 85 ? -10.484 13.742 -5.465 1 86.81 85 PRO B N 1
ATOM 1644 C CA . PRO B 1 85 ? -11.922 13.5 -5.32 1 86.81 85 PRO B CA 1
ATOM 1645 C C . PRO B 1 85 ? -12.25 12.477 -4.238 1 86.81 85 PRO B C 1
ATOM 1647 O O . PRO B 1 85 ? -13.414 12.297 -3.881 1 86.81 85 PRO B O 1
ATOM 1650 N N . ASN B 1 86 ? -11.266 11.883 -3.584 1 85.62 86 ASN B N 1
ATOM 1651 C CA . ASN B 1 86 ? -11.516 10.773 -2.676 1 85.62 86 ASN B CA 1
ATOM 1652 C C . ASN B 1 86 ? -10.859 10.992 -1.315 1 85.62 86 ASN B C 1
ATOM 1654 O O . ASN B 1 86 ? -10.57 10.039 -0.597 1 85.62 86 ASN B O 1
ATOM 1658 N N . VAL B 1 87 ? -10.602 12.188 -0.964 1 90.25 87 VAL B N 1
ATOM 1659 C CA . VAL B 1 87 ? -9.938 12.508 0.294 1 90.25 87 VAL B CA 1
ATOM 1660 C C . VAL B 1 87 ? -10.758 11.961 1.464 1 90.25 87 VAL B C 1
ATOM 1662 O O . VAL B 1 87 ? -10.195 11.461 2.441 1 90.25 87 VAL B O 1
ATOM 1665 N N . GLY B 1 88 ? -12.078 12.109 1.384 1 89.06 88 GLY B N 1
ATOM 1666 C CA . GLY B 1 88 ? -12.922 11.57 2.434 1 89.06 88 GLY B CA 1
ATOM 1667 C C . GLY B 1 88 ? -12.734 10.078 2.645 1 89.06 88 GLY B C 1
ATOM 1668 O O . GLY B 1 88 ? -12.695 9.609 3.781 1 89.06 88 GLY B O 1
ATOM 1669 N N . HIS B 1 89 ? -12.68 9.414 1.561 1 86.19 89 HIS B N 1
ATOM 1670 C CA . HIS B 1 89 ? -12.461 7.977 1.639 1 86.19 89 HIS B CA 1
ATOM 1671 C C . HIS B 1 89 ? -11.117 7.652 2.281 1 86.19 89 HIS B C 1
ATOM 1673 O O . HIS B 1 89 ? -11.039 6.793 3.16 1 86.19 89 HIS B O 1
ATOM 1679 N N . PHE B 1 90 ? -10.109 8.328 1.882 1 90.5 90 PHE B N 1
ATOM 1680 C CA . PHE B 1 90 ? -8.789 8.125 2.473 1 90.5 90 PHE B CA 1
ATOM 1681 C C . PHE B 1 90 ? -8.812 8.422 3.967 1 90.5 90 PHE B C 1
ATOM 1683 O O . PHE B 1 90 ? -8.203 7.703 4.758 1 90.5 90 PHE B O 1
ATOM 1690 N N . ARG B 1 91 ? -9.477 9.461 4.371 1 91.75 91 ARG B N 1
ATOM 1691 C CA . ARG B 1 91 ? -9.578 9.797 5.785 1 91.75 91 ARG B CA 1
ATOM 1692 C C . ARG B 1 91 ? -10.211 8.656 6.578 1 91.75 91 ARG B C 1
ATOM 1694 O O . ARG B 1 91 ? -9.727 8.305 7.656 1 91.75 91 ARG B O 1
ATOM 1701 N N . GLU B 1 92 ? -11.219 8.086 6.047 1 89.62 92 GLU B N 1
ATOM 1702 C CA . GLU B 1 92 ? -11.883 6.977 6.727 1 89.62 92 GLU B CA 1
ATOM 1703 C C . GLU B 1 92 ? -10.953 5.777 6.879 1 89.62 92 GLU B C 1
ATOM 1705 O O . GLU B 1 92 ? -10.984 5.086 7.895 1 89.62 92 GLU B O 1
ATOM 1710 N N . LEU B 1 93 ? -10.188 5.566 5.93 1 89.19 93 LEU B N 1
ATOM 1711 C CA . LEU B 1 93 ? -9.297 4.414 5.914 1 89.19 93 LEU B CA 1
ATOM 1712 C C . LEU B 1 93 ? -8.164 4.594 6.922 1 89.19 93 LEU B C 1
ATOM 1714 O O . LEU B 1 93 ? -7.793 3.645 7.617 1 89.19 93 LEU B O 1
ATOM 1718 N N . TYR B 1 94 ? -7.668 5.84 6.988 1 93.62 94 TYR B N 1
ATOM 1719 C CA . TYR B 1 94 ? -6.387 5.977 7.672 1 93.62 94 TYR B CA 1
ATOM 1720 C C . TYR B 1 94 ? -6.551 6.703 9 1 93.62 94 TYR B C 1
ATOM 1722 O O . TYR B 1 94 ? -5.625 6.738 9.812 1 93.62 94 TYR B O 1
ATOM 1730 N N . GLU B 1 95 ? -7.652 7.301 9.234 1 93.25 95 GLU B N 1
ATOM 1731 C CA . GLU B 1 95 ? -7.848 8.156 10.406 1 93.25 95 GLU B CA 1
ATOM 1732 C C . GLU B 1 95 ? -7.496 7.418 11.695 1 93.25 95 GLU B C 1
ATOM 1734 O O . GLU B 1 95 ? -6.754 7.938 12.531 1 93.25 95 GLU B O 1
ATOM 1739 N N . SER B 1 96 ? -8.039 6.238 11.852 1 94.88 96 SER B N 1
ATOM 1740 C CA . SER B 1 96 ? -7.809 5.496 13.086 1 94.88 96 SER B CA 1
ATOM 1741 C C . SER B 1 96 ? -6.328 5.16 13.258 1 94.88 96 SER B C 1
ATOM 1743 O O . SER B 1 96 ? -5.812 5.168 14.375 1 94.88 96 SER B O 1
ATOM 1745 N N . ILE B 1 97 ? -5.676 4.867 12.242 1 95 97 ILE B N 1
ATOM 1746 C CA . ILE B 1 97 ? -4.254 4.539 12.258 1 95 97 ILE B CA 1
ATOM 1747 C C . ILE B 1 97 ? -3.443 5.777 12.641 1 95 97 ILE B C 1
ATOM 1749 O O . ILE B 1 97 ? -2.527 5.695 13.461 1 95 97 ILE B O 1
ATOM 1753 N N . LEU B 1 98 ? -3.768 6.898 12.047 1 96.75 98 LEU B N 1
ATOM 1754 C CA . LEU B 1 98 ? -3.053 8.141 12.305 1 96.75 98 LEU B CA 1
ATOM 1755 C C . LEU B 1 98 ? -3.244 8.594 13.75 1 96.75 98 LEU B C 1
ATOM 1757 O O . LEU B 1 98 ? -2.312 9.109 14.375 1 96.75 98 LEU B O 1
ATOM 1761 N N . GLN B 1 99 ? -4.414 8.375 14.258 1 96.19 99 GLN B N 1
ATOM 1762 C CA . GLN B 1 99 ? -4.711 8.758 15.633 1 96.19 99 GLN B CA 1
ATOM 1763 C C . GLN B 1 99 ? -3.918 7.914 16.625 1 96.19 99 GLN B C 1
ATOM 1765 O O . GLN B 1 99 ? -3.562 8.383 17.703 1 96.19 99 GLN B O 1
ATOM 1770 N N . LYS B 1 100 ? -3.648 6.723 16.266 1 96.06 100 LYS B N 1
ATOM 1771 C CA . LYS B 1 100 ? -3.004 5.785 17.172 1 96.06 100 LYS B CA 1
ATOM 1772 C C . LYS B 1 100 ? -1.493 5.762 16.969 1 96.06 100 LYS B C 1
ATOM 1774 O O . LYS B 1 100 ? -0.762 5.145 17.75 1 96.06 100 LYS B O 1
ATOM 1779 N N . ASP B 1 101 ? -1.015 6.332 15.984 1 95.81 101 ASP B N 1
ATOM 1780 C CA . ASP B 1 101 ? 0.414 6.312 15.688 1 95.81 101 ASP B CA 1
ATOM 1781 C C . ASP B 1 101 ? 1.188 7.215 16.641 1 95.81 101 ASP B C 1
ATOM 1783 O O . ASP B 1 101 ? 1.016 8.438 16.625 1 95.81 101 ASP B O 1
ATOM 1787 N N . PRO B 1 102 ? 2.021 6.629 17.391 1 94.69 102 PRO B N 1
ATOM 1788 C CA . PRO B 1 102 ? 2.717 7.422 18.406 1 94.69 102 PRO B CA 1
ATOM 1789 C C . PRO B 1 102 ? 3.709 8.414 17.797 1 94.69 102 PRO B C 1
ATOM 1791 O O . PRO B 1 102 ? 4.129 9.359 18.469 1 94.69 102 PRO B O 1
ATOM 1794 N N . GLN B 1 103 ? 4.082 8.266 16.547 1 94.62 103 GLN B N 1
ATOM 1795 C CA . GLN B 1 103 ? 5.07 9.133 15.914 1 94.62 103 GLN B CA 1
ATOM 1796 C C . GLN B 1 103 ? 4.402 10.289 15.18 1 94.62 103 GLN B C 1
ATOM 1798 O O . GLN B 1 103 ? 5.082 11.164 14.633 1 94.62 103 GLN B O 1
ATOM 1803 N N . VAL B 1 104 ? 3.109 10.375 15.242 1 96.94 104 VAL B N 1
ATOM 1804 C CA . VAL B 1 104 ? 2.395 11.367 14.445 1 96.94 104 VAL B CA 1
ATOM 1805 C C . VAL B 1 104 ? 1.427 12.148 15.336 1 96.94 104 VAL B C 1
ATOM 1807 O O . VAL B 1 104 ? 0.72 11.562 16.156 1 96.94 104 VAL B O 1
ATOM 1810 N N . VAL B 1 105 ? 1.527 13.406 15.234 1 97.19 105 VAL B N 1
ATOM 1811 C CA . VAL B 1 105 ? 0.48 14.266 15.781 1 97.19 105 VAL B CA 1
ATOM 1812 C C . VAL B 1 105 ? -0.538 14.594 14.688 1 97.19 105 VAL B C 1
ATOM 1814 O O . VAL B 1 105 ? -0.226 15.312 13.742 1 97.19 105 VAL B O 1
ATOM 1817 N N . TYR B 1 106 ? -1.71 14.125 14.82 1 97.12 106 TYR B N 1
ATOM 1818 C CA . TYR B 1 106 ? -2.768 14.305 13.836 1 97.12 106 TYR B CA 1
ATOM 1819 C C . TYR B 1 106 ? -3.797 15.32 14.312 1 97.12 106 TYR B C 1
ATOM 1821 O O . TYR B 1 106 ? -4.562 15.047 15.242 1 97.12 106 TYR B O 1
ATOM 1829 N N . LYS B 1 107 ? -3.727 16.438 13.828 1 96.38 107 LYS B N 1
ATOM 1830 C CA . LYS B 1 107 ? -4.742 17.453 14.078 1 96.38 107 LYS B CA 1
ATOM 1831 C C . LYS B 1 107 ? -5.91 17.328 13.109 1 96.38 107 LYS B C 1
ATOM 1833 O O . LYS B 1 107 ? -5.992 18.047 12.117 1 96.38 107 LYS B O 1
ATOM 1838 N N . MET B 1 108 ? -6.848 16.484 13.391 1 92.12 108 MET B N 1
ATOM 1839 C CA . MET B 1 108 ? -7.918 16.031 12.5 1 92.12 108 MET B CA 1
ATOM 1840 C C . MET B 1 108 ? -8.766 17.203 12.023 1 92.12 108 MET B C 1
ATOM 1842 O O . MET B 1 108 ? -9.125 17.281 10.852 1 92.12 108 MET B O 1
ATOM 1846 N N . HIS B 1 109 ? -9.141 18.125 12.906 1 92.94 109 HIS B N 1
ATOM 1847 C CA . HIS B 1 109 ? -10.039 19.219 12.57 1 92.94 109 HIS B CA 1
ATOM 1848 C C . HIS B 1 109 ? -9.375 20.172 11.578 1 92.94 109 HIS B C 1
ATOM 1850 O O . HIS B 1 109 ? -10.062 20.812 10.781 1 92.94 109 HIS B O 1
ATOM 1856 N N . GLN B 1 110 ? -8.016 20.203 11.539 1 94.88 110 GLN B N 1
ATOM 1857 C CA . GLN B 1 110 ? -7.285 21.109 10.648 1 94.88 110 GLN B CA 1
ATOM 1858 C C . GLN B 1 110 ? -6.77 20.359 9.422 1 94.88 110 GLN B C 1
ATOM 1860 O O . GLN B 1 110 ? -6.25 20.984 8.492 1 94.88 110 GLN B O 1
ATOM 1865 N N . GLY B 1 111 ? -6.875 19.062 9.398 1 95.44 111 GLY B N 1
ATOM 1866 C CA . GLY B 1 111 ? -6.332 18.266 8.312 1 95.44 111 GLY B CA 1
ATOM 1867 C C . GLY B 1 111 ? -4.82 18.344 8.219 1 95.44 111 GLY B C 1
ATOM 1868 O O . GLY B 1 111 ? -4.262 18.344 7.117 1 95.44 111 GLY B O 1
ATOM 1869 N N . GLN B 1 112 ? -4.188 18.469 9.398 1 97.44 112 GLN B N 1
ATOM 1870 C CA . GLN B 1 112 ? -2.736 18.625 9.453 1 97.44 112 GLN B CA 1
ATOM 1871 C C . GLN B 1 112 ? -2.09 17.547 10.297 1 97.44 112 GLN B C 1
ATOM 1873 O O . GLN B 1 112 ? -2.682 17.078 11.273 1 97.44 112 GLN B O 1
ATOM 1878 N N . LEU B 1 113 ? -0.908 17.203 9.852 1 98 113 LEU B N 1
ATOM 1879 C CA . LEU B 1 113 ? -0.119 16.219 10.57 1 98 113 LEU B CA 1
ATOM 1880 C C . LEU B 1 113 ? 1.296 16.719 10.828 1 98 113 LEU B C 1
ATOM 1882 O O . LEU B 1 113 ? 1.815 17.531 10.062 1 98 113 LEU B O 1
ATOM 1886 N N . GLU B 1 114 ? 1.889 16.203 11.953 1 97.31 114 GLU B N 1
ATOM 1887 C CA . GLU B 1 114 ? 3.285 16.484 12.281 1 97.31 114 GLU B CA 1
ATOM 1888 C C . GLU B 1 114 ? 3.992 15.219 12.773 1 97.31 114 GLU B C 1
ATOM 1890 O O . GLU B 1 114 ? 3.422 14.445 13.539 1 97.31 114 GLU B O 1
ATOM 1895 N N . ILE B 1 115 ? 5.145 15.062 12.273 1 95.56 115 ILE B N 1
ATOM 1896 C CA . ILE B 1 115 ? 5.953 13.953 12.766 1 95.56 115 ILE B CA 1
ATOM 1897 C C . ILE B 1 115 ? 6.699 14.383 14.023 1 95.56 115 ILE B C 1
ATOM 1899 O O . ILE B 1 115 ? 7.32 15.445 14.055 1 95.56 115 ILE B O 1
ATOM 1903 N N . LYS B 1 116 ? 6.637 13.523 15.031 1 90.12 116 LYS B N 1
ATOM 1904 C CA . LYS B 1 116 ? 7.305 13.844 16.297 1 90.12 116 LYS B CA 1
ATOM 1905 C C . LYS B 1 116 ? 8.82 13.75 16.141 1 90.12 116 LYS B C 1
ATOM 1907 O O . LYS B 1 116 ? 9.336 12.852 15.484 1 90.12 116 LYS B O 1
ATOM 1912 N N . ALA B 1 117 ? 9.586 14.828 16.266 1 68.62 117 ALA B N 1
ATOM 1913 C CA . ALA B 1 117 ? 11.047 14.922 16.219 1 68.62 117 ALA B CA 1
ATOM 1914 C C . ALA B 1 117 ? 11.688 13.859 17.094 1 68.62 117 ALA B C 1
ATOM 1916 O O . ALA B 1 117 ? 11.148 13.492 18.141 1 68.62 117 ALA B O 1
ATOM 1917 N N . GLN B 1 118 ? 12.383 12.844 16.531 1 53.91 118 GLN B N 1
ATOM 1918 C CA . GLN B 1 118 ? 13.195 12.078 17.469 1 53.91 118 GLN B CA 1
ATOM 1919 C C . GLN B 1 118 ? 13.984 13.008 18.406 1 53.91 118 GLN B C 1
ATOM 1921 O O . GLN B 1 118 ? 14.773 13.828 17.938 1 53.91 118 GLN B O 1
ATOM 1926 N N . LYS B 1 119 ? 13.461 13.672 19.422 1 45.78 119 LYS B N 1
ATOM 1927 C CA . LYS B 1 119 ? 14.258 14.391 20.422 1 45.78 119 LYS B CA 1
ATOM 1928 C C . LYS B 1 119 ? 15.555 13.641 20.719 1 45.78 119 LYS B C 1
ATOM 1930 O O . LYS B 1 119 ? 15.531 12.453 21.047 1 45.78 119 LYS B O 1
ATOM 1935 N N . ASP B 1 120 ? 16.641 13.93 20.109 1 44.03 120 ASP B N 1
ATOM 1936 C CA . ASP B 1 120 ? 17.906 13.656 20.781 1 44.03 120 ASP B CA 1
ATOM 1937 C C . ASP B 1 120 ? 17.828 13.984 22.266 1 44.03 120 ASP B C 1
ATOM 1939 O O . ASP B 1 120 ? 17.625 15.141 22.641 1 44.03 120 ASP B O 1
ATOM 1943 N N . SER B 1 121 ? 17.172 13.297 23.047 1 41.19 121 SER B N 1
ATOM 1944 C CA . SER B 1 121 ? 17.391 13.438 24.484 1 41.19 121 SER B CA 1
ATOM 1945 C C . SER B 1 121 ? 18.875 13.68 24.797 1 41.19 121 SER B C 1
ATOM 1947 O O . SER B 1 121 ? 19.281 13.656 25.969 1 41.19 121 SER B O 1
ATOM 1949 N N . SER B 1 122 ? 19.875 13.703 23.984 1 38.97 122 SER B N 1
ATOM 1950 C CA . SER B 1 122 ? 21.141 13.977 24.656 1 38.97 122 SER B CA 1
ATOM 1951 C C . SER B 1 122 ? 21.172 15.375 25.25 1 38.97 122 SER B C 1
ATOM 1953 O O . SER B 1 122 ? 22.109 15.734 25.969 1 38.97 122 SER B O 1
ATOM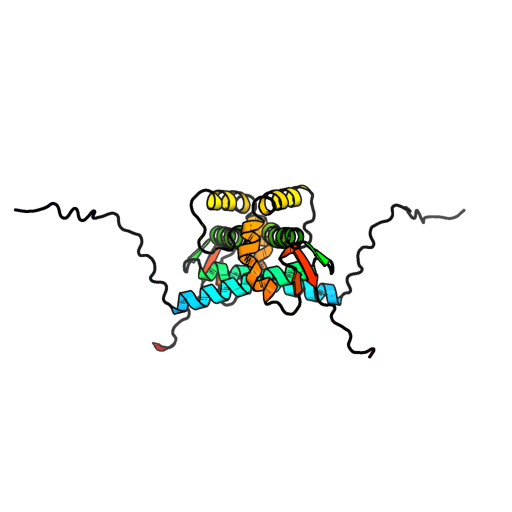 1955 N N . LEU B 1 123 ? 20.656 16.531 24.656 1 35.72 123 LEU B N 1
ATOM 1956 C CA . LEU B 1 123 ? 21.188 17.766 25.188 1 35.72 123 LEU B CA 1
ATOM 1957 C C . LEU B 1 123 ? 20.406 18.203 26.422 1 35.72 123 LEU B C 1
ATOM 1959 O O . LEU B 1 123 ? 20.641 19.297 26.953 1 35.72 123 LEU B O 1
ATOM 1963 N N . SER B 1 124 ? 19.281 17.438 26.922 1 30.66 124 SER B N 1
ATOM 1964 C CA . SER B 1 124 ? 19.156 17.938 28.297 1 30.66 124 SER B CA 1
ATOM 1965 C C . SER B 1 124 ? 20.141 17.25 29.234 1 30.66 124 SER B C 1
ATOM 1967 O O . SER B 1 124 ? 20.531 16.094 28.984 1 30.66 124 SER B O 1
#

Sequence (248 aa):
MNWNNLYIAGRLQKPVKIVSMNENMALRAALDKNLRSAVTTACLMLPESFSEEDLFIEIAGLSYSGDFRMVIGEEKSKVLNIVKPNVGHFRELYESILQKDPQVVYKMHQGQLEIKAQKDSSLSMNWNNLYIAGRLQKPVKIVSMNENMALRAALDKNLRSAVTTACLMLPESFSEEDLFIEIAGLSYSGDFRMVIGEEKSKVLNIVKPNVGHFRELYESILQKDPQVVYKMHQGQLEIKAQKDSSLS

pLDDT: mean 76.0, std 23.7, range [21.02, 98.0]